Protein AF-0000000069438917 (afdb_homodimer)

Secondary structure (DSSP, 8-state):
-EEEEEEE-B-GGGHHHHHHHHHHHHHHHHTSTTEEEEEEEEESS-EEEEEEES-HHHHHHHHHSHHHHHHHHHHGGGBSSPPEEEEEEE---S-HHHH-TT-/-EEEEEEE-B-GGGHHHHHHHHHHHHHHHHTSTTEEEEEEEEESS-EEEEEEES-HHHHHHHHHSHHHHHHHHHHGGGBSSPPEEEEEEE---S-HHHH-TT-

Radius of gyration: 16.7 Å; Cα contacts (8 Å, |Δi|>4): 435; chains: 2; bounding box: 33×42×37 Å

Structure (mmCIF, N/CA/C/O backbone):
data_AF-0000000069438917-model_v1
#
loop_
_entity.id
_entity.type
_entity.pdbx_description
1 polymer 'Antibiotic biosynthesis monooxygenase'
#
loop_
_atom_site.group_PDB
_atom_site.id
_atom_site.type_symbol
_atom_site.label_atom_id
_atom_site.label_alt_id
_atom_site.label_comp_id
_atom_site.label_asym_id
_atom_site.label_entity_id
_atom_site.label_seq_id
_atom_site.pdbx_PDB_ins_code
_atom_site.Cartn_x
_atom_site.Cartn_y
_atom_site.Cartn_z
_atom_site.occupancy
_atom_site.B_iso_or_equiv
_atom_site.auth_seq_id
_atom_site.auth_comp_id
_atom_site.auth_asym_id
_atom_site.auth_atom_id
_atom_site.pdbx_PDB_model_num
ATOM 1 N N . MET A 1 1 ? 13.078 -3.365 7.242 1 91.75 1 MET A N 1
ATOM 2 C CA . MET A 1 1 ? 12.578 -1.999 7.109 1 91.75 1 MET A CA 1
ATOM 3 C C . MET A 1 1 ? 11.062 -1.983 6.957 1 91.75 1 MET A C 1
ATOM 5 O O . MET A 1 1 ? 10.523 -2.539 5.996 1 91.75 1 MET A O 1
ATOM 9 N N . PRO A 1 2 ? 10.406 -1.377 7.922 1 98.25 2 PRO A N 1
ATOM 10 C CA . PRO A 1 2 ? 8.945 -1.475 7.887 1 98.25 2 PRO A CA 1
ATOM 11 C C . PRO A 1 2 ? 8.328 -0.682 6.738 1 98.25 2 PRO A C 1
ATOM 13 O O . PRO A 1 2 ? 8.812 0.4 6.398 1 98.25 2 PRO A O 1
ATOM 16 N N . THR A 1 3 ? 7.375 -1.322 6.176 1 98.81 3 THR A N 1
ATOM 17 C CA . THR A 1 3 ? 6.461 -0.675 5.242 1 98.81 3 THR A CA 1
ATOM 18 C C . THR A 1 3 ? 5.105 -0.427 5.898 1 98.81 3 THR A C 1
ATOM 20 O O . THR A 1 3 ? 4.586 -1.29 6.609 1 98.81 3 THR A O 1
ATOM 23 N N . VAL A 1 4 ? 4.547 0.744 5.668 1 98.94 4 VAL A N 1
ATOM 24 C CA . VAL A 1 4 ? 3.227 1.075 6.195 1 98.94 4 VAL A CA 1
ATOM 25 C C . VAL A 1 4 ? 2.266 1.354 5.043 1 98.94 4 VAL A C 1
ATOM 27 O O . VAL A 1 4 ? 2.609 2.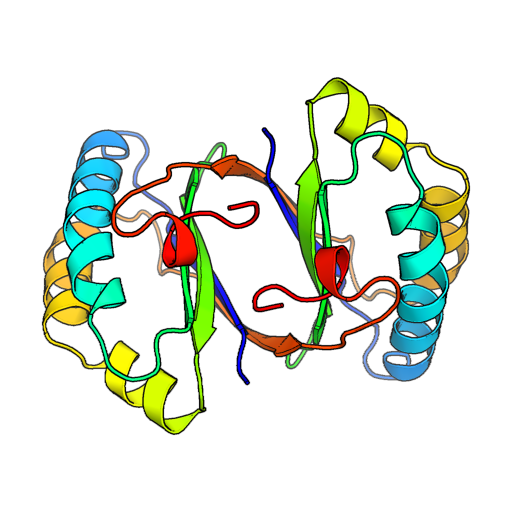066 4.098 1 98.94 4 VAL A O 1
ATOM 30 N N . VAL A 1 5 ? 1.156 0.757 5.102 1 98.94 5 VAL A N 1
ATOM 31 C CA . VAL A 1 5 ? 0.005 1.188 4.316 1 98.94 5 VAL A CA 1
ATOM 32 C C . VAL A 1 5 ? -1.065 1.765 5.242 1 98.94 5 VAL A C 1
ATOM 34 O O . VAL A 1 5 ? -1.487 1.109 6.199 1 98.94 5 VAL A O 1
ATOM 37 N N . ALA A 1 6 ? -1.487 2.992 4.965 1 98.88 6 ALA A N 1
ATOM 38 C CA . ALA A 1 6 ? -2.512 3.643 5.777 1 98.88 6 ALA A CA 1
ATOM 39 C C . ALA A 1 6 ? -3.67 4.129 4.914 1 98.88 6 ALA A C 1
ATOM 41 O O . ALA A 1 6 ? -3.459 4.648 3.812 1 98.88 6 ALA A O 1
ATOM 42 N N . PHE A 1 7 ? -4.836 3.926 5.398 1 98.94 7 PHE A N 1
ATOM 43 C CA . PHE A 1 7 ? -6.051 4.426 4.773 1 98.94 7 PHE A CA 1
ATOM 44 C C . PHE A 1 7 ? -6.695 5.516 5.625 1 98.94 7 PHE A C 1
ATOM 46 O O . PHE A 1 7 ? -6.898 5.328 6.828 1 98.94 7 PHE A O 1
ATOM 53 N N . LEU A 1 8 ? -6.957 6.641 5.07 1 98.88 8 LEU A N 1
ATOM 54 C CA . LEU A 1 8 ? -7.754 7.703 5.672 1 98.88 8 LEU A CA 1
ATOM 55 C C . LEU A 1 8 ? -9.086 7.863 4.941 1 98.88 8 LEU A C 1
ATOM 57 O O . LEU A 1 8 ? -9.117 7.91 3.711 1 98.88 8 LEU A O 1
ATOM 61 N N . TYR A 1 9 ? -10.156 7.949 5.676 1 98.88 9 TYR A N 1
ATOM 62 C CA . TYR A 1 9 ? -11.5 7.977 5.125 1 98.88 9 TYR A CA 1
ATOM 63 C C . TYR A 1 9 ? -12.156 9.336 5.348 1 98.88 9 TYR A C 1
ATOM 65 O O . TYR A 1 9 ? -12.812 9.555 6.367 1 98.88 9 TYR A O 1
ATOM 73 N N . PRO A 1 10 ? -12.039 10.195 4.414 1 98.88 10 PRO A N 1
ATOM 74 C CA . PRO A 1 10 ? -12.672 11.508 4.578 1 98.88 10 PRO A CA 1
ATOM 75 C C . PRO A 1 10 ? -14.195 11.43 4.566 1 98.88 10 PRO A C 1
ATOM 77 O O . PRO A 1 10 ? -14.766 10.578 3.877 1 98.88 10 PRO A O 1
ATOM 80 N N . GLN A 1 11 ? -14.789 12.336 5.316 1 98.69 11 GLN A N 1
ATOM 81 C CA . GLN A 1 11 ? -16.203 12.57 5.062 1 98.69 11 GLN A CA 1
ATOM 82 C C . GLN A 1 11 ? -16.438 13 3.615 1 98.69 11 GLN A C 1
ATOM 84 O O . GLN A 1 11 ? -15.648 13.75 3.047 1 98.69 11 GLN A O 1
ATOM 89 N N . PRO A 1 12 ? -17.531 12.531 3.035 1 97.25 12 PRO A N 1
ATOM 90 C CA . PRO A 1 12 ? -17.719 12.734 1.597 1 97.25 12 PRO A CA 1
ATOM 91 C C . PRO A 1 12 ? -17.609 14.203 1.189 1 97.25 12 PRO A C 1
ATOM 93 O O . PRO A 1 12 ? -17.094 14.508 0.112 1 97.25 12 PRO A O 1
ATOM 96 N N . ASP A 1 13 ? -18 15.078 1.986 1 98.25 13 ASP A N 1
ATOM 97 C CA . ASP A 1 13 ? -18 16.484 1.622 1 98.25 13 ASP A CA 1
ATOM 98 C C . ASP A 1 13 ? -16.734 17.188 2.098 1 98.25 13 ASP A C 1
ATOM 100 O O . ASP A 1 13 ? -16.594 18.406 1.969 1 98.25 13 ASP A O 1
ATOM 104 N N . LYS A 1 14 ? -15.828 16.438 2.635 1 98.69 14 LYS A N 1
ATOM 105 C CA . LYS A 1 14 ? -14.617 17.016 3.195 1 98.69 14 LYS A CA 1
ATOM 106 C C . LYS A 1 14 ? -13.375 16.531 2.455 1 98.69 14 LYS A C 1
ATOM 108 O O . LYS A 1 14 ? -12.25 16.781 2.885 1 98.69 14 LYS A O 1
ATOM 113 N N . ARG A 1 15 ? -13.461 15.859 1.402 1 98.38 15 ARG A N 1
ATOM 114 C CA . ARG A 1 15 ? -12.367 15.227 0.676 1 98.38 15 ARG A CA 1
ATOM 115 C C . ARG A 1 15 ? -11.32 16.25 0.261 1 98.38 15 ARG A C 1
ATOM 117 O O . ARG A 1 15 ? -10.117 16.016 0.417 1 98.38 15 ARG A O 1
ATOM 124 N N . ASP A 1 16 ? -11.758 17.406 -0.291 1 98.56 16 ASP A N 1
ATOM 125 C CA . ASP A 1 16 ? -10.828 18.422 -0.767 1 98.56 16 ASP A CA 1
ATOM 126 C C . ASP A 1 16 ? -10 18.984 0.384 1 98.56 16 ASP A C 1
ATOM 128 O O . ASP A 1 16 ? -8.797 19.219 0.241 1 98.56 16 ASP A O 1
ATOM 132 N N . GLU A 1 17 ? -10.688 19.281 1.423 1 98.62 17 GLU A N 1
ATOM 133 C CA . GLU A 1 17 ? -10 19.812 2.598 1 98.62 17 GLU A CA 1
ATOM 134 C C . GLU A 1 17 ? -8.977 18.828 3.135 1 98.62 17 GLU A C 1
ATOM 136 O O . GLU A 1 17 ? -7.852 19.203 3.473 1 98.62 17 GLU A O 1
ATOM 141 N N . VAL A 1 18 ? -9.375 17.578 3.201 1 98.88 18 VAL A N 1
ATOM 142 C CA . VAL A 1 18 ? -8.461 16.531 3.67 1 98.88 18 VAL A CA 1
ATOM 143 C C . VAL A 1 18 ? -7.27 16.422 2.721 1 98.88 18 VAL A C 1
ATOM 145 O O . VAL A 1 18 ? -6.117 16.422 3.16 1 98.88 18 VAL A O 1
ATOM 148 N N . ARG A 1 19 ? -7.547 16.406 1.438 1 98.75 19 ARG A N 1
ATOM 149 C CA . ARG A 1 19 ? -6.488 16.312 0.439 1 98.75 19 ARG A CA 1
ATOM 150 C C . ARG A 1 19 ? -5.469 17.438 0.624 1 98.75 19 ARG A C 1
ATOM 152 O O . ARG A 1 19 ? -4.262 17.188 0.65 1 98.75 19 ARG A O 1
ATOM 159 N N . ALA A 1 20 ? -5.984 18.641 0.768 1 98.62 20 ALA A N 1
ATOM 160 C CA . ALA A 1 20 ? -5.109 19.797 0.893 1 98.62 20 ALA A CA 1
ATOM 161 C C . ALA A 1 20 ? -4.215 19.688 2.123 1 98.62 20 ALA A C 1
ATOM 163 O O . ALA A 1 20 ? -3.016 19.953 2.055 1 98.62 20 ALA A O 1
ATOM 164 N N . ALA A 1 21 ? -4.777 19.25 3.178 1 98.56 21 ALA A N 1
ATOM 165 C CA . ALA A 1 21 ? -4.027 19.109 4.422 1 98.56 21 ALA A CA 1
ATOM 166 C C . ALA A 1 21 ? -2.947 18.031 4.301 1 98.56 21 ALA A C 1
ATOM 168 O O . ALA A 1 21 ? -1.827 18.219 4.785 1 98.56 21 ALA A O 1
ATOM 169 N N . LEU A 1 22 ? -3.275 16.922 3.73 1 98.75 22 LEU A N 1
ATOM 170 C CA . LEU A 1 22 ? -2.311 15.844 3.561 1 98.75 22 LEU A CA 1
ATOM 171 C C . LEU A 1 22 ? -1.148 16.297 2.678 1 98.75 22 LEU A C 1
ATOM 173 O O . LEU A 1 22 ? 0.015 16.047 3.01 1 98.75 22 LEU A O 1
ATOM 177 N N . LEU A 1 23 ? -1.489 16.938 1.615 1 98.5 23 LEU A N 1
ATOM 178 C CA . LEU A 1 23 ? -0.466 17.375 0.669 1 98.5 23 LEU A CA 1
ATOM 179 C C . LEU A 1 23 ? 0.485 18.375 1.316 1 98.5 23 LEU A C 1
ATOM 181 O O . LEU A 1 23 ? 1.682 18.375 1.019 1 98.5 23 LEU A O 1
ATOM 185 N N . GLU A 1 24 ? -0.038 19.156 2.18 1 97.56 24 GLU A N 1
ATOM 186 C CA . GLU A 1 24 ? 0.784 20.125 2.887 1 97.56 24 GLU A CA 1
ATOM 187 C C . GLU A 1 24 ? 1.769 19.438 3.828 1 97.56 24 GLU A C 1
ATOM 189 O O . GLU A 1 24 ? 2.855 19.969 4.09 1 97.56 24 GLU A O 1
ATOM 194 N N . THR A 1 25 ? 1.45 18.328 4.312 1 98.19 25 THR A N 1
ATOM 195 C CA . THR A 1 25 ? 2.217 17.641 5.344 1 98.19 25 THR A CA 1
ATOM 196 C C . THR A 1 25 ? 3.355 16.828 4.73 1 98.19 25 THR A C 1
ATOM 198 O O . THR A 1 25 ? 4.398 16.641 5.359 1 98.19 25 THR A O 1
ATOM 201 N N . ILE A 1 26 ? 3.273 16.391 3.508 1 98.44 26 ILE A N 1
ATOM 202 C CA . ILE A 1 26 ? 4.121 15.383 2.885 1 98.44 26 ILE A CA 1
ATOM 203 C C . ILE A 1 26 ? 5.57 15.875 2.854 1 98.44 26 ILE A C 1
ATOM 205 O O . ILE A 1 26 ? 6.477 15.172 3.309 1 98.44 26 ILE A O 1
ATOM 209 N N . PRO A 1 27 ? 5.844 17.172 2.385 1 98.38 27 PRO A N 1
ATOM 210 C CA . PRO A 1 27 ? 7.25 17.578 2.355 1 98.38 27 PRO A CA 1
ATOM 211 C C . PRO A 1 27 ? 7.883 17.625 3.744 1 98.38 27 PRO A C 1
ATOM 213 O O . PRO A 1 27 ? 9.086 17.375 3.885 1 98.38 27 PRO A O 1
ATOM 216 N N . LEU A 1 28 ? 7.133 17.906 4.762 1 98.56 28 LEU A N 1
ATOM 217 C CA . LEU A 1 28 ? 7.645 17.922 6.129 1 98.56 28 LEU A CA 1
ATOM 218 C C . LEU A 1 28 ? 8.031 16.516 6.582 1 98.56 28 LEU A C 1
ATOM 220 O O . LEU A 1 28 ? 9.055 16.328 7.238 1 98.56 28 LEU A O 1
ATOM 224 N N . VAL A 1 29 ? 7.215 15.516 6.273 1 98.75 29 VAL A N 1
ATOM 225 C CA . VAL A 1 29 ? 7.48 14.125 6.633 1 98.75 29 VAL A CA 1
ATOM 226 C C . VAL A 1 29 ? 8.711 13.625 5.883 1 98.75 29 VAL A C 1
ATOM 228 O O . VAL A 1 29 ? 9.5 12.852 6.426 1 98.75 29 VAL A O 1
ATOM 231 N N . HIS A 1 30 ? 8.859 14.055 4.629 1 98.62 30 HIS A N 1
ATOM 232 C CA . HIS A 1 30 ? 10.016 13.648 3.834 1 98.62 30 HIS A CA 1
ATOM 233 C C . HIS A 1 30 ? 11.312 14.055 4.512 1 98.62 30 HIS A C 1
ATOM 235 O O . HIS A 1 30 ? 12.344 13.398 4.336 1 98.62 30 HIS A O 1
ATOM 241 N N . ASP A 1 31 ? 11.273 15.078 5.328 1 98.12 31 ASP A N 1
ATOM 242 C CA . ASP A 1 31 ? 12.477 15.594 5.969 1 98.12 31 ASP A CA 1
ATOM 243 C C . ASP A 1 31 ? 12.758 14.859 7.281 1 98.12 31 ASP A C 1
ATOM 245 O O . ASP A 1 31 ? 13.805 15.055 7.898 1 98.12 31 ASP A O 1
ATOM 249 N N . GLU A 1 32 ? 11.859 14.023 7.672 1 98.5 32 GLU A N 1
ATOM 250 C CA . GLU A 1 32 ? 12.055 13.273 8.914 1 98.5 32 GLU A CA 1
ATOM 251 C C . GLU A 1 32 ? 13.172 12.242 8.766 1 98.5 32 GLU A C 1
ATOM 253 O O . GLU A 1 32 ? 13.266 11.562 7.742 1 98.5 32 GLU A O 1
ATOM 258 N N . PRO A 1 33 ? 13.992 12.133 9.82 1 97.75 33 PRO A N 1
ATOM 259 C CA . PRO A 1 33 ? 15.023 11.102 9.766 1 97.75 33 PRO A CA 1
ATOM 260 C C . PRO A 1 33 ? 14.445 9.695 9.578 1 97.75 33 PRO A C 1
ATOM 262 O O . PRO A 1 33 ? 13.469 9.336 10.234 1 97.75 33 PRO A O 1
ATOM 265 N N . GLY A 1 34 ? 15.055 8.984 8.617 1 98.19 34 GLY A N 1
ATOM 266 C CA . GLY A 1 34 ? 14.688 7.598 8.414 1 98.19 34 GLY A CA 1
ATOM 267 C C . GLY A 1 34 ? 13.531 7.422 7.445 1 98.19 34 GLY A C 1
ATOM 268 O O . GLY A 1 34 ? 13.133 6.297 7.141 1 98.19 34 GLY A O 1
ATOM 269 N N . CYS A 1 35 ? 12.945 8.492 6.984 1 98.56 35 CYS A N 1
ATOM 270 C CA . CYS A 1 35 ? 11.898 8.383 5.969 1 98.56 35 CYS A CA 1
ATOM 271 C C . CYS A 1 35 ? 12.492 7.965 4.625 1 98.56 35 CYS A C 1
ATOM 273 O O . CYS A 1 35 ? 13.18 8.75 3.977 1 98.56 35 CYS A O 1
ATOM 275 N N . ASN A 1 36 ? 12.25 6.836 4.16 1 98.31 36 ASN A N 1
ATOM 276 C CA . ASN A 1 36 ? 12.695 6.371 2.852 1 98.31 36 ASN A CA 1
ATOM 277 C C . ASN A 1 36 ? 11.68 6.695 1.762 1 98.31 36 ASN A C 1
ATOM 279 O O . ASN A 1 36 ? 12.055 6.984 0.623 1 98.31 36 ASN A O 1
ATOM 283 N N . LEU A 1 37 ? 10.469 6.535 2.15 1 98.5 37 LEU A N 1
ATOM 284 C CA . LEU A 1 37 ? 9.336 6.727 1.251 1 98.5 37 LEU A CA 1
ATOM 285 C C . LEU A 1 37 ? 8.094 7.16 2.023 1 98.5 37 LEU A C 1
ATOM 287 O O . LEU A 1 37 ? 7.812 6.629 3.102 1 98.5 37 LEU A O 1
ATOM 291 N N . TYR A 1 38 ? 7.363 8.062 1.536 1 98.75 38 TYR A N 1
ATOM 292 C CA . TYR A 1 38 ? 6.09 8.562 2.045 1 98.75 38 TYR A CA 1
ATOM 293 C C . TYR A 1 38 ? 5.242 9.141 0.92 1 98.75 38 TYR A C 1
ATOM 295 O O . TYR A 1 38 ? 5.379 10.312 0.568 1 98.75 38 TYR A O 1
ATOM 303 N N . THR A 1 39 ? 4.359 8.312 0.384 1 98.69 39 THR A N 1
ATOM 304 C CA . THR A 1 39 ? 3.613 8.672 -0.817 1 98.69 39 THR A CA 1
ATOM 305 C C . THR A 1 39 ? 2.117 8.734 -0.525 1 98.69 39 THR A C 1
ATOM 307 O O . THR A 1 39 ? 1.616 8.008 0.339 1 98.69 39 THR A O 1
ATOM 310 N N . LEU A 1 40 ? 1.419 9.602 -1.232 1 98.81 40 LEU A N 1
ATOM 311 C CA . LEU A 1 40 ? -0.024 9.773 -1.105 1 98.81 40 LEU A CA 1
ATOM 312 C C . LEU A 1 40 ? -0.734 9.383 -2.396 1 98.81 40 LEU A C 1
ATOM 314 O O . LEU A 1 40 ? -0.282 9.727 -3.49 1 98.81 40 LEU A O 1
ATOM 318 N N . HIS A 1 41 ? -1.835 8.68 -2.254 1 98.88 41 HIS A N 1
ATOM 319 C CA . HIS A 1 41 ? -2.707 8.273 -3.35 1 98.88 41 HIS A CA 1
ATOM 320 C C . HIS A 1 41 ? -4.172 8.516 -3.006 1 98.88 41 HIS A C 1
ATOM 322 O O . HIS A 1 41 ? -4.527 8.648 -1.833 1 98.88 41 HIS A O 1
ATOM 328 N N . GLU A 1 42 ? -4.922 8.625 -4.02 1 98.75 42 GLU A N 1
ATOM 329 C CA . GLU A 1 42 ? -6.352 8.852 -3.832 1 98.75 42 GLU A CA 1
ATOM 330 C C . GLU A 1 42 ? -7.176 7.746 -4.484 1 98.75 42 GLU A C 1
ATOM 332 O O . GLU A 1 42 ? -7.043 7.492 -5.684 1 98.75 42 GLU A O 1
ATOM 337 N N . ALA A 1 43 ? -7.953 7.039 -3.697 1 98.75 43 ALA A N 1
ATOM 338 C CA . ALA A 1 43 ? -8.922 6.035 -4.137 1 98.75 43 ALA A CA 1
ATOM 339 C C . ALA A 1 43 ? -10.344 6.59 -4.102 1 98.75 43 ALA A C 1
ATOM 341 O O . ALA A 1 43 ? -10.547 7.773 -3.82 1 98.75 43 ALA A O 1
ATOM 342 N N . GLN A 1 44 ? -11.258 5.766 -4.48 1 97.56 44 GLN A N 1
ATOM 343 C CA . GLN A 1 44 ? -12.641 6.219 -4.598 1 97.56 44 GLN A CA 1
ATOM 344 C C . GLN A 1 44 ? -13.141 6.785 -3.275 1 97.56 44 GLN A C 1
ATOM 346 O O . GLN A 1 44 ? -13.734 7.867 -3.244 1 97.56 44 GLN A O 1
ATOM 351 N N . ASP A 1 45 ? -12.891 6.188 -2.17 1 97.75 45 ASP A N 1
ATOM 352 C CA . ASP A 1 45 ? -13.539 6.582 -0.924 1 97.75 45 ASP A CA 1
ATOM 353 C C . ASP A 1 45 ? -12.508 6.863 0.166 1 97.75 45 ASP A C 1
ATOM 355 O O . ASP A 1 45 ? -12.867 7.086 1.324 1 97.75 45 ASP A O 1
ATOM 359 N N . ARG A 1 46 ? -11.211 6.832 -0.222 1 98.88 46 ARG A N 1
ATOM 360 C CA . ARG A 1 46 ? -10.188 6.992 0.807 1 98.88 46 ARG A CA 1
ATOM 361 C C . ARG A 1 46 ? -8.883 7.52 0.209 1 98.88 46 ARG A C 1
ATOM 363 O O . ARG A 1 46 ? -8.703 7.488 -1.01 1 98.88 46 ARG A O 1
ATOM 370 N N . PHE A 1 47 ? -8.07 8.047 1.055 1 98.94 47 PHE A N 1
ATOM 371 C CA . PHE A 1 47 ? -6.672 8.312 0.729 1 98.94 47 PHE A CA 1
ATOM 372 C C . PHE A 1 47 ? -5.777 7.184 1.211 1 98.94 47 PHE A C 1
ATOM 374 O O . PHE A 1 47 ? -6.062 6.547 2.229 1 98.94 47 PHE A O 1
ATOM 381 N N . VAL A 1 48 ? -4.773 6.957 0.472 1 98.94 48 VAL A N 1
ATOM 382 C CA . VAL A 1 48 ? -3.873 5.84 0.729 1 98.94 48 VAL A CA 1
ATOM 383 C C . VAL A 1 48 ? -2.438 6.348 0.847 1 98.94 48 VAL A C 1
ATOM 385 O O . VAL A 1 48 ? -1.918 6.977 -0.076 1 98.94 48 VAL A O 1
ATOM 388 N N . PHE A 1 49 ? -1.83 6.07 1.962 1 98.94 49 PHE A N 1
ATOM 389 C CA . PHE A 1 49 ? -0.391 6.266 2.102 1 98.94 49 PHE A CA 1
ATOM 390 C C . PHE A 1 49 ? 0.354 4.949 1.91 1 98.94 49 PHE A C 1
ATOM 392 O O . PHE A 1 49 ? -0.092 3.902 2.387 1 98.94 49 PHE A O 1
ATOM 399 N N . VAL A 1 50 ? 1.425 4.988 1.246 1 98.94 50 VAL A N 1
ATOM 400 C CA . VAL A 1 50 ? 2.447 3.947 1.231 1 98.94 50 VAL A CA 1
ATOM 401 C C . VAL A 1 50 ? 3.775 4.52 1.724 1 98.94 50 VAL A C 1
ATOM 403 O O . VAL A 1 50 ? 4.293 5.48 1.151 1 98.94 50 VAL A O 1
ATOM 406 N N . GLU A 1 51 ? 4.32 3.908 2.744 1 98.88 51 GLU A N 1
ATOM 407 C CA . GLU A 1 51 ? 5.488 4.457 3.422 1 98.88 51 GLU A CA 1
ATOM 408 C C . GLU A 1 51 ? 6.559 3.391 3.633 1 98.88 51 GLU A C 1
ATOM 410 O O . GLU A 1 51 ? 6.242 2.209 3.781 1 98.88 51 GLU A O 1
ATOM 415 N N . SER A 1 52 ? 7.758 3.777 3.627 1 98.75 52 SER A N 1
ATOM 416 C CA . SER A 1 52 ? 8.906 2.965 4.012 1 98.75 52 SER A CA 1
ATOM 417 C C . SER A 1 52 ? 9.828 3.719 4.965 1 98.75 52 SER A C 1
ATOM 419 O O . SER A 1 52 ? 10.141 4.887 4.738 1 98.75 52 SER A O 1
ATOM 421 N N . TRP A 1 53 ? 10.211 3.035 6.008 1 98.69 53 TRP A N 1
ATOM 422 C CA . TRP A 1 53 ? 11.008 3.643 7.07 1 98.69 53 TRP A CA 1
ATOM 423 C C . TRP A 1 53 ? 12.273 2.832 7.332 1 98.69 53 TRP A C 1
ATOM 425 O O . TRP A 1 53 ? 12.273 1.605 7.203 1 98.69 53 TRP A O 1
ATOM 435 N N . ALA A 1 54 ? 13.258 3.518 7.742 1 98.19 54 ALA A N 1
ATOM 436 C CA . ALA A 1 54 ? 14.586 2.924 7.883 1 98.19 54 ALA A CA 1
ATOM 437 C C . ALA A 1 54 ? 14.609 1.903 9.016 1 98.19 54 ALA A C 1
ATOM 439 O O . ALA A 1 54 ? 15.461 1.012 9.039 1 98.19 54 ALA A O 1
ATOM 440 N N . SER A 1 55 ? 13.742 2.119 10.023 1 98.12 55 SER A N 1
ATOM 441 C CA . SER A 1 55 ? 13.688 1.24 11.188 1 98.12 55 SER A CA 1
ATOM 442 C C . SER A 1 55 ? 12.367 1.381 11.922 1 98.12 55 SER A C 1
ATOM 444 O O . SER A 1 55 ? 11.594 2.311 11.664 1 98.12 55 SER A O 1
ATOM 446 N N . GLY A 1 56 ? 12.109 0.376 12.742 1 98.06 56 GLY A N 1
ATOM 447 C CA . GLY A 1 56 ? 10.961 0.504 13.625 1 98.06 56 GLY A CA 1
ATOM 448 C C . GLY A 1 56 ? 11.016 1.744 14.5 1 98.06 56 GLY A C 1
ATOM 449 O O . GLY A 1 56 ? 9.992 2.373 14.758 1 98.06 56 GLY A O 1
ATOM 450 N N . GLU A 1 57 ? 12.227 2.094 14.992 1 98.38 57 GLU A N 1
ATOM 451 C CA . GLU A 1 57 ? 12.414 3.293 15.805 1 98.38 57 GLU A CA 1
ATOM 452 C C . GLU A 1 57 ? 12.062 4.551 15.016 1 98.38 57 GLU A C 1
ATOM 454 O O . GLU A 1 57 ? 11.375 5.441 15.531 1 98.38 57 GLU A O 1
ATOM 459 N N . ALA A 1 58 ? 12.539 4.598 13.773 1 98.62 58 ALA A N 1
ATOM 460 C CA . ALA A 1 58 ? 12.211 5.738 12.922 1 98.62 58 ALA A CA 1
ATOM 461 C C . ALA A 1 58 ? 10.703 5.863 12.719 1 98.62 58 ALA A C 1
ATOM 463 O O . ALA A 1 58 ? 10.156 6.965 12.773 1 98.62 58 ALA A O 1
ATOM 464 N N . LEU A 1 59 ? 10.062 4.746 12.477 1 98.69 59 LEU A N 1
ATOM 465 C CA . LEU A 1 59 ? 8.609 4.734 12.312 1 98.69 59 LEU A CA 1
ATOM 466 C C . LEU A 1 59 ? 7.922 5.227 13.578 1 98.69 59 LEU A C 1
ATOM 468 O O . LEU A 1 59 ? 6.98 6.02 13.508 1 98.69 59 LEU A O 1
ATOM 472 N N . ALA A 1 60 ? 8.383 4.734 14.734 1 98.19 60 ALA A N 1
ATOM 473 C CA . ALA A 1 60 ? 7.805 5.168 16 1 98.19 60 ALA A CA 1
ATOM 474 C C . ALA A 1 60 ? 7.965 6.672 16.203 1 98.19 60 ALA A C 1
ATOM 476 O O . ALA A 1 60 ? 7.039 7.348 16.656 1 98.19 60 ALA A O 1
ATOM 477 N N . GLU A 1 61 ? 9.102 7.238 15.891 1 98.25 61 GLU A N 1
ATOM 478 C CA . GLU A 1 61 ? 9.344 8.672 15.977 1 98.25 61 GLU A CA 1
ATOM 479 C C . GLU A 1 61 ? 8.43 9.445 15.031 1 98.25 61 GLU A C 1
ATOM 481 O O . GLU A 1 61 ? 7.914 10.508 15.391 1 98.25 61 GLU A O 1
ATOM 486 N N . HIS A 1 62 ? 8.258 8.922 13.852 1 98.5 62 HIS A N 1
ATOM 487 C CA . HIS A 1 62 ? 7.344 9.523 12.883 1 98.5 62 HIS A CA 1
ATOM 488 C C . HIS A 1 62 ? 5.941 9.664 13.461 1 98.5 62 HIS A C 1
ATOM 490 O O . HIS A 1 62 ? 5.305 10.711 13.32 1 98.5 62 HIS A O 1
ATOM 496 N N . GLY A 1 63 ? 5.449 8.617 14.125 1 97.88 63 GLY A N 1
ATOM 497 C CA . GLY A 1 63 ? 4.102 8.609 14.672 1 97.88 63 GLY A CA 1
ATOM 498 C C . GLY A 1 63 ? 3.869 9.695 15.703 1 97.88 63 GLY A C 1
ATOM 499 O O . GLY A 1 63 ? 2.727 10.078 15.977 1 97.88 63 GLY A O 1
ATOM 500 N N . LYS A 1 64 ? 4.961 10.273 16.219 1 97.06 64 LYS A N 1
ATOM 501 C CA . LYS A 1 64 ? 4.867 11.289 17.266 1 97.06 64 LYS A CA 1
ATOM 502 C C . LYS A 1 64 ? 5.406 12.633 16.781 1 97.06 64 LYS A C 1
ATOM 504 O O . LYS A 1 64 ? 5.438 13.602 17.531 1 97.06 64 LYS A O 1
ATOM 509 N N . ALA A 1 65 ? 5.805 12.672 15.641 1 97.94 65 ALA A N 1
ATOM 510 C CA . ALA A 1 65 ? 6.469 13.867 15.117 1 97.94 65 ALA A CA 1
ATOM 511 C C . ALA A 1 65 ? 5.496 15.031 15.008 1 97.94 65 ALA A C 1
ATOM 513 O O . ALA A 1 65 ? 4.293 14.836 14.82 1 97.94 65 ALA A O 1
ATOM 514 N N . PRO A 1 66 ? 5.949 16.297 15.07 1 97.31 66 PRO A N 1
ATOM 515 C CA . PRO A 1 66 ? 5.086 17.484 15.031 1 97.31 66 PRO A CA 1
ATOM 516 C C . PRO A 1 66 ? 4.234 17.547 13.766 1 97.31 66 PRO A C 1
ATOM 518 O O . PRO A 1 66 ?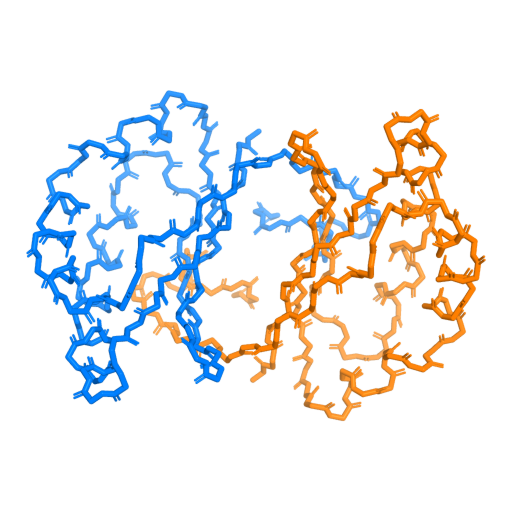 3.062 17.922 13.828 1 97.31 66 PRO A O 1
ATOM 521 N N . ALA A 1 67 ? 4.797 17.188 12.633 1 97.19 67 ALA A N 1
ATOM 522 C CA . ALA A 1 67 ? 4.062 17.266 11.375 1 97.19 67 ALA A CA 1
ATOM 523 C C . ALA A 1 67 ? 2.861 16.312 11.383 1 97.19 67 ALA A C 1
ATOM 525 O O . ALA A 1 67 ? 1.77 16.688 10.945 1 97.19 67 ALA A O 1
ATOM 526 N N . VAL A 1 68 ? 3.057 15.102 11.844 1 97 68 VAL A N 1
ATOM 527 C CA . VAL A 1 68 ? 2.004 14.094 11.891 1 97 68 VAL A CA 1
ATOM 528 C C . VAL A 1 68 ? 0.952 14.492 12.922 1 97 68 VAL A C 1
ATOM 530 O O . VAL A 1 68 ? -0.25 14.406 12.656 1 97 68 VAL A O 1
ATOM 533 N N . THR A 1 69 ? 1.389 14.969 14.047 1 97.19 69 THR A N 1
ATOM 534 C CA . THR A 1 69 ? 0.475 15.445 15.086 1 97.19 69 THR A CA 1
ATOM 535 C C . THR A 1 69 ? -0.402 16.578 14.555 1 97.19 69 THR A C 1
ATOM 537 O O . THR A 1 69 ? -1.621 16.562 14.734 1 97.19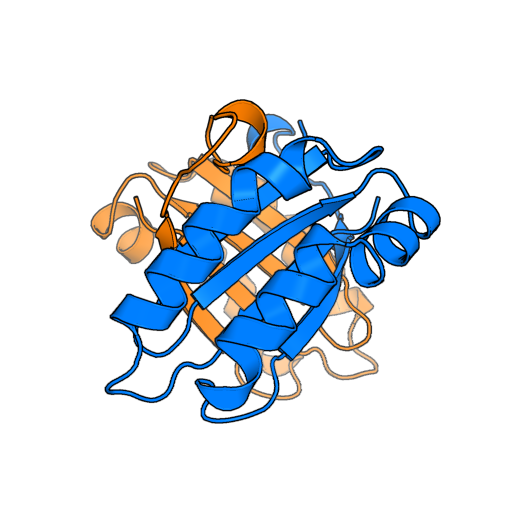 69 THR A O 1
ATOM 540 N N . ALA A 1 70 ? 0.179 17.531 13.93 1 97.56 70 ALA A N 1
ATOM 541 C CA . ALA A 1 70 ? -0.558 18.656 13.352 1 97.56 70 ALA A CA 1
ATOM 542 C C . ALA A 1 70 ? -1.534 18.172 12.281 1 97.56 70 ALA A C 1
ATOM 544 O O . ALA A 1 70 ? -2.668 18.656 12.203 1 97.56 70 ALA A O 1
ATOM 545 N N . MET A 1 71 ? -1.057 17.281 11.43 1 97.88 71 MET A N 1
ATOM 546 C CA . MET A 1 71 ? -1.894 16.734 10.367 1 97.88 71 MET A CA 1
ATOM 547 C C . MET A 1 71 ? -3.146 16.078 10.945 1 97.88 71 MET A C 1
ATOM 549 O O . MET A 1 71 ? -4.262 16.375 10.508 1 97.88 71 MET A O 1
ATOM 553 N N . PHE A 1 72 ? -2.986 15.195 11.922 1 97.56 72 PHE A N 1
ATOM 554 C CA . PHE A 1 72 ? -4.129 14.477 12.484 1 97.56 72 PHE A CA 1
ATOM 555 C C . PHE A 1 72 ? -5.02 15.422 13.281 1 97.56 72 PHE A C 1
ATOM 557 O O . PHE A 1 72 ? -6.23 15.203 13.383 1 97.56 72 PHE A O 1
ATOM 564 N N . GLY A 1 73 ? -4.457 16.484 13.867 1 97.56 73 GLY A N 1
ATOM 565 C CA . GLY A 1 73 ? -5.277 17.547 14.438 1 97.56 73 GLY A CA 1
ATOM 566 C C . GLY A 1 73 ? -6.207 18.203 13.43 1 97.56 73 GLY A C 1
ATOM 567 O O . GLY A 1 73 ? -7.359 18.5 13.742 1 97.56 73 GLY A O 1
ATOM 568 N N . LYS A 1 74 ? -5.762 18.359 12.273 1 97.94 74 LYS A N 1
ATOM 569 C CA . LYS A 1 74 ? -6.527 19.016 11.219 1 97.94 74 LYS A CA 1
ATOM 570 C C . LYS A 1 74 ? -7.508 18.047 10.562 1 97.94 74 LYS A C 1
ATOM 572 O O . LYS A 1 74 ? -8.672 18.391 10.344 1 97.94 74 LYS A O 1
ATOM 577 N N . VAL A 1 75 ? -7.047 16.844 10.273 1 98.56 75 VAL A N 1
ATOM 578 C CA . VAL A 1 75 ? -7.824 15.969 9.398 1 98.56 75 VAL A CA 1
ATOM 579 C C . VAL A 1 75 ? -8.703 15.047 10.234 1 98.56 75 VAL A C 1
ATOM 581 O O . VAL A 1 75 ? -9.727 14.547 9.758 1 98.56 75 VAL A O 1
ATOM 584 N N . GLY A 1 76 ? -8.312 14.789 11.438 1 98.44 76 GLY A N 1
ATOM 585 C CA . GLY A 1 76 ? -9.039 13.875 12.297 1 98.44 76 GLY A CA 1
ATOM 586 C C . GLY A 1 76 ? -10.539 14.109 12.305 1 98.44 76 GLY A C 1
ATOM 587 O O . GLY A 1 76 ? -11.32 13.203 12.016 1 98.44 76 GLY A O 1
ATOM 588 N N . PRO A 1 77 ? -10.977 15.359 12.602 1 98.56 77 PRO A N 1
ATOM 589 C CA . PRO A 1 77 ? -12.414 15.664 12.664 1 98.56 77 PRO A CA 1
ATOM 590 C C . PRO A 1 77 ? -13.094 15.555 11.305 1 98.56 77 PRO A C 1
ATOM 592 O O . PRO A 1 77 ? -14.328 15.586 11.227 1 98.56 77 PRO A O 1
ATOM 595 N N . LEU A 1 78 ? -12.344 15.445 10.266 1 98.81 78 LEU A N 1
ATOM 596 C CA . LEU A 1 78 ? -12.898 15.445 8.914 1 98.81 78 LEU A CA 1
ATOM 597 C C . LEU A 1 78 ? -13.062 14.023 8.398 1 98.81 78 LEU A C 1
ATOM 599 O O . LEU A 1 78 ? -13.562 13.812 7.293 1 98.81 78 LEU A O 1
ATOM 603 N N . LEU A 1 79 ? -12.617 13.07 9.133 1 98.81 79 LEU A N 1
ATOM 604 C CA . LEU A 1 79 ? -12.688 11.672 8.727 1 98.81 79 LEU A CA 1
ATOM 605 C C . LEU A 1 79 ? -14 11.039 9.18 1 98.81 79 LEU A C 1
ATOM 607 O O . LEU A 1 79 ? -14.547 11.406 10.227 1 98.81 79 LEU A O 1
ATOM 611 N N . SER A 1 80 ? -14.477 10.125 8.43 1 98.81 80 SER A N 1
ATOM 612 C CA . SER A 1 80 ? -15.742 9.461 8.719 1 98.81 80 SER A CA 1
ATOM 613 C C . SER A 1 80 ? -15.539 8.281 9.664 1 98.81 80 SER A C 1
ATOM 615 O O . SER A 1 80 ? -16.5 7.758 10.227 1 98.81 80 SER A O 1
ATOM 617 N N . GLN A 1 81 ? -14.398 7.809 9.891 1 98.62 81 GLN A N 1
ATOM 618 C CA . GLN A 1 81 ? -13.977 6.707 10.75 1 98.62 81 GLN A CA 1
ATOM 619 C C . GLN A 1 81 ? -12.477 6.766 11.031 1 98.62 81 GLN A C 1
ATOM 621 O O . GLN A 1 81 ? -11.75 7.496 10.352 1 98.62 81 GLN A O 1
ATOM 626 N N . PRO A 1 82 ? -12.008 6.055 12.016 1 98.25 82 PRO A N 1
ATOM 627 C CA . PRO A 1 82 ? -10.57 6.055 12.297 1 98.25 82 PRO A CA 1
ATOM 628 C C . PRO A 1 82 ? -9.742 5.523 11.125 1 98.25 82 PRO A C 1
ATOM 630 O O . PRO A 1 82 ? -10.211 4.66 10.375 1 98.25 82 PRO A O 1
ATOM 633 N N . PRO A 1 83 ? -8.57 6.016 10.945 1 98.56 83 PRO A N 1
ATOM 634 C CA . PRO A 1 83 ? -7.695 5.465 9.906 1 98.56 83 PRO A CA 1
ATOM 635 C C . PRO A 1 83 ? -7.379 3.986 10.125 1 98.56 83 PRO A C 1
ATOM 637 O O . PRO A 1 83 ? -7.477 3.49 11.258 1 98.56 83 PRO A O 1
ATOM 640 N N . GLU A 1 84 ? -7.125 3.342 9.109 1 98.5 84 GLU A N 1
ATOM 641 C CA . GLU A 1 84 ? -6.523 2.012 9.156 1 98.5 84 GLU A CA 1
ATOM 642 C C . GLU A 1 84 ? -5.027 2.072 8.859 1 98.5 84 GLU A C 1
ATOM 644 O O . GLU A 1 84 ? -4.617 2.605 7.828 1 98.5 84 GLU A O 1
ATOM 649 N N . ILE A 1 85 ? -4.246 1.593 9.719 1 98.69 85 ILE A N 1
ATOM 650 C CA . ILE A 1 85 ? -2.795 1.592 9.562 1 98.69 85 ILE A CA 1
ATOM 651 C C . ILE A 1 85 ? -2.271 0.158 9.602 1 98.69 85 ILE A C 1
ATOM 653 O O . ILE A 1 85 ? -2.461 -0.549 10.602 1 98.69 85 ILE A O 1
ATOM 657 N N . VAL A 1 86 ? -1.68 -0.286 8.609 1 98.88 86 VAL A N 1
ATOM 658 C CA . VAL A 1 86 ? -1.113 -1.625 8.492 1 98.88 86 VAL A CA 1
ATOM 659 C C . VAL A 1 86 ? 0.409 -1.537 8.406 1 98.88 86 VAL A C 1
ATOM 661 O O . VAL A 1 86 ? 0.948 -0.916 7.484 1 98.88 86 VAL A O 1
ATOM 664 N N . VAL A 1 87 ? 1.089 -2.111 9.344 1 98.88 87 VAL A N 1
ATOM 665 C CA . VAL A 1 87 ? 2.545 -2.207 9.305 1 98.88 87 VAL A CA 1
ATOM 666 C C . VAL A 1 87 ? 2.961 -3.584 8.797 1 98.88 87 VAL A C 1
ATOM 668 O O . VAL A 1 87 ? 2.439 -4.605 9.25 1 98.88 87 VAL A O 1
ATOM 671 N N . ALA A 1 88 ? 3.842 -3.59 7.871 1 98.88 88 ALA A N 1
ATOM 672 C CA . ALA A 1 88 ? 4.27 -4.832 7.234 1 98.88 88 ALA A CA 1
ATOM 673 C C . ALA A 1 88 ? 5.781 -4.84 7.008 1 98.88 88 ALA A C 1
ATOM 675 O O . ALA A 1 88 ? 6.438 -3.805 7.145 1 98.88 88 ALA A O 1
ATOM 676 N N . GLU A 1 89 ? 6.273 -5.992 6.738 1 98.38 89 GLU A N 1
ATOM 677 C CA . GLU A 1 89 ? 7.672 -6.156 6.359 1 98.38 89 GLU A CA 1
ATOM 678 C C . GLU A 1 89 ? 7.805 -6.594 4.902 1 98.38 89 GLU A C 1
ATOM 680 O O . GLU A 1 89 ? 7.055 -7.453 4.438 1 98.38 89 GLU A O 1
ATOM 685 N N . ALA A 1 90 ? 8.773 -6 4.223 1 98.06 90 ALA A N 1
ATOM 686 C CA . ALA A 1 90 ? 8.969 -6.309 2.809 1 98.06 90 ALA A CA 1
ATOM 687 C C . ALA A 1 90 ? 9.422 -7.754 2.621 1 98.06 90 ALA A C 1
ATOM 689 O O . ALA A 1 90 ? 10.242 -8.258 3.395 1 98.06 90 ALA A O 1
ATOM 690 N N . LEU A 1 91 ? 8.891 -8.414 1.616 1 98.06 91 LEU A N 1
ATOM 691 C CA . LEU A 1 91 ? 9.375 -9.688 1.103 1 98.06 91 LEU A CA 1
ATOM 692 C C . LEU A 1 91 ? 9.867 -9.547 -0.333 1 98.06 91 LEU A C 1
ATOM 694 O O . LEU A 1 91 ? 9.203 -9.992 -1.271 1 98.06 91 LEU A O 1
ATOM 698 N N . PRO A 1 92 ? 10.992 -8.969 -0.485 1 96.19 92 PRO A N 1
ATOM 699 C CA . PRO A 1 92 ? 11.469 -8.688 -1.841 1 96.19 92 PRO A CA 1
ATOM 700 C C . PRO A 1 92 ? 11.664 -9.953 -2.67 1 96.19 92 PRO A C 1
ATOM 702 O O . PRO A 1 92 ? 12.086 -10.984 -2.141 1 96.19 92 PRO A O 1
ATOM 705 N N . ALA A 1 93 ? 11.328 -9.969 -3.85 1 97.5 93 ALA A N 1
ATOM 706 C CA . ALA A 1 93 ? 11.461 -11.07 -4.801 1 97.5 93 ALA A CA 1
ATOM 707 C C . ALA A 1 93 ? 11.492 -10.555 -6.234 1 97.5 93 ALA A C 1
ATOM 709 O O . ALA A 1 93 ? 11.078 -9.422 -6.504 1 97.5 93 ALA A O 1
ATOM 710 N N . GLY A 1 94 ? 12.023 -11.359 -7.156 1 98 94 GLY A N 1
ATOM 711 C CA . GLY A 1 94 ? 12.078 -10.961 -8.555 1 98 94 GLY A CA 1
ATOM 712 C C . GLY A 1 94 ? 13.07 -9.844 -8.82 1 98 94 GLY A C 1
ATOM 713 O O . GLY A 1 94 ? 14.148 -9.812 -8.234 1 98 94 GLY A O 1
ATOM 714 N N . ASP A 1 95 ? 12.781 -8.969 -9.789 1 97.75 95 ASP A N 1
ATOM 715 C CA . ASP A 1 95 ? 13.586 -7.801 -10.133 1 97.75 95 ASP A CA 1
ATOM 716 C C . ASP A 1 95 ? 13.586 -6.781 -9 1 97.75 95 ASP A C 1
ATOM 718 O O . ASP A 1 95 ? 12.531 -6.27 -8.617 1 97.75 95 ASP A O 1
ATOM 722 N N . PRO A 1 96 ? 14.711 -6.445 -8.445 1 95.62 96 PRO A N 1
ATOM 723 C CA . PRO A 1 96 ? 14.75 -5.512 -7.32 1 95.62 96 PRO A CA 1
ATOM 724 C C . PRO A 1 96 ? 14.148 -4.152 -7.66 1 95.62 96 PRO A C 1
ATOM 726 O O . PRO A 1 96 ? 13.594 -3.48 -6.785 1 95.62 96 PRO A O 1
ATOM 729 N N . ALA A 1 97 ? 14.219 -3.748 -8.883 1 95.62 97 ALA A N 1
ATOM 730 C CA . ALA A 1 97 ? 13.68 -2.457 -9.297 1 95.62 97 ALA A CA 1
ATOM 731 C C . ALA A 1 97 ? 12.156 -2.463 -9.25 1 95.62 97 ALA A C 1
ATOM 733 O O . ALA A 1 97 ? 11.523 -1.406 -9.164 1 95.62 97 ALA A O 1
ATOM 734 N N . LYS A 1 98 ? 11.562 -3.664 -9.336 1 97.75 98 LYS A N 1
ATOM 735 C CA . LYS A 1 98 ? 10.109 -3.77 -9.383 1 97.75 98 LYS A CA 1
ATOM 736 C C . LYS A 1 98 ? 9.562 -4.406 -8.109 1 97.75 98 LYS A C 1
ATOM 738 O O . LYS A 1 98 ? 8.375 -4.266 -7.793 1 97.75 98 LYS A O 1
ATOM 743 N N . GLY A 1 99 ? 10.445 -5.094 -7.387 1 97.81 99 GLY A N 1
ATOM 744 C CA . GLY A 1 99 ? 9.992 -5.918 -6.277 1 97.81 99 GLY A CA 1
ATOM 745 C C . GLY A 1 99 ? 10.289 -5.309 -4.922 1 97.81 99 GLY A C 1
ATOM 746 O O . GLY A 1 99 ? 9.992 -5.91 -3.887 1 97.81 99 GLY A O 1
ATOM 747 N N . ASP A 1 100 ? 10.875 -4.082 -4.914 1 95.94 100 ASP A N 1
ATOM 748 C CA . ASP A 1 100 ? 11.242 -3.389 -3.684 1 95.94 100 ASP A CA 1
ATOM 749 C C . ASP A 1 100 ? 10.883 -1.907 -3.762 1 95.94 100 ASP A C 1
ATOM 751 O O . ASP A 1 100 ? 11.219 -1.232 -4.734 1 95.94 100 ASP A O 1
ATOM 755 N N . LEU A 1 101 ? 10.203 -1.374 -2.768 1 96.5 101 LEU A N 1
ATOM 756 C CA . LEU A 1 101 ? 9.766 0.018 -2.764 1 96.5 101 LEU A CA 1
ATOM 757 C C . LEU A 1 101 ? 10.961 0.964 -2.721 1 96.5 101 LEU A C 1
ATOM 759 O O . LEU A 1 101 ? 10.859 2.111 -3.16 1 96.5 101 LEU A O 1
ATOM 763 N N . VAL A 1 102 ? 12.047 0.571 -2.088 1 90 102 VAL A N 1
ATOM 764 C CA . VAL A 1 102 ? 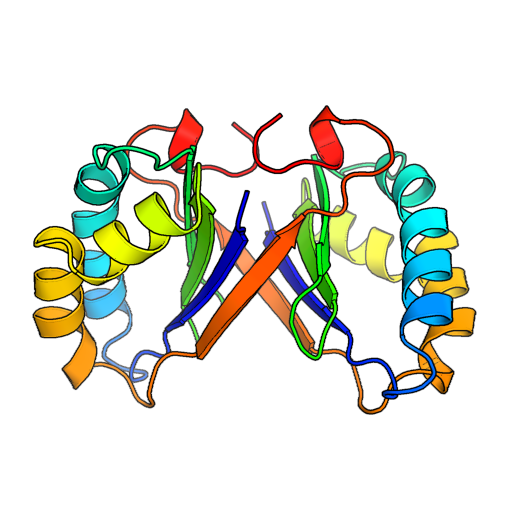13.164 1.476 -1.85 1 90 102 VAL A CA 1
ATOM 765 C C . VAL A 1 102 ? 14.406 0.968 -2.582 1 90 102 VAL A C 1
ATOM 767 O O . VAL A 1 102 ? 15.531 1.251 -2.174 1 90 102 VAL A O 1
ATOM 770 N N . HIS A 1 103 ? 14.273 0.472 -3.742 1 75.81 103 HIS A N 1
ATOM 771 C CA . HIS A 1 103 ? 15.406 -0.035 -4.504 1 75.81 103 HIS A CA 1
ATOM 772 C C . HIS A 1 103 ? 16.312 1.104 -4.973 1 75.81 103 HIS A C 1
ATOM 774 O O . HIS A 1 103 ? 15.859 2.244 -5.102 1 75.81 103 HIS A O 1
ATOM 780 N N . MET B 1 1 ? -1.307 7.02 -13.633 1 91.56 1 MET B N 1
ATOM 781 C CA . MET B 1 1 ? -0.832 5.648 -13.484 1 91.56 1 MET B CA 1
ATOM 782 C C . MET B 1 1 ? -1.39 5.016 -12.211 1 91.56 1 MET B C 1
ATOM 784 O O . MET B 1 1 ? -1.124 5.492 -11.109 1 91.56 1 MET B O 1
ATOM 788 N N . PRO B 1 2 ? -2.18 3.979 -12.391 1 98.25 2 PRO B N 1
ATOM 789 C CA . PRO B 1 2 ? -2.852 3.438 -11.211 1 98.25 2 PRO B CA 1
ATOM 790 C C . PRO B 1 2 ? -1.886 2.746 -10.25 1 98.25 2 PRO B C 1
ATOM 792 O O . PRO B 1 2 ? -0.936 2.092 -10.688 1 98.25 2 PRO B O 1
ATOM 795 N N . THR B 1 3 ? -2.15 3.018 -9.039 1 98.81 3 THR B N 1
ATOM 796 C CA . THR B 1 3 ? -1.549 2.275 -7.934 1 98.81 3 THR B CA 1
ATOM 797 C C . THR B 1 3 ? -2.564 1.326 -7.305 1 98.81 3 THR B C 1
ATOM 799 O O . THR B 1 3 ? -3.725 1.693 -7.102 1 98.81 3 THR B O 1
ATOM 802 N N . VAL B 1 4 ? -2.133 0.119 -7.004 1 98.94 4 VAL B N 1
ATOM 803 C CA . VAL B 1 4 ? -2.994 -0.858 -6.348 1 98.94 4 VAL B CA 1
ATOM 804 C C . VAL B 1 4 ? -2.4 -1.246 -4.996 1 98.94 4 VAL B C 1
ATOM 806 O O . VAL B 1 4 ? -1.2 -1.507 -4.891 1 98.94 4 VAL B O 1
ATOM 809 N N . VAL B 1 5 ? -3.207 -1.218 -4.02 1 98.94 5 VAL B N 1
ATOM 810 C CA . VAL B 1 5 ? -2.922 -1.908 -2.766 1 98.94 5 VAL B CA 1
ATOM 811 C C . VAL B 1 5 ? -3.883 -3.082 -2.592 1 98.94 5 VAL B C 1
ATOM 813 O O . VAL B 1 5 ? -5.102 -2.908 -2.66 1 98.94 5 VAL B O 1
ATOM 816 N N . ALA B 1 6 ? -3.328 -4.262 -2.395 1 98.88 6 ALA B N 1
ATOM 817 C CA . ALA B 1 6 ? -4.148 -5.453 -2.205 1 98.88 6 ALA B CA 1
ATOM 818 C C . ALA B 1 6 ? -3.779 -6.176 -0.913 1 98.88 6 ALA B C 1
ATOM 820 O O . ALA B 1 6 ? -2.6 -6.281 -0.57 1 98.88 6 ALA B O 1
ATOM 821 N N . PHE B 1 7 ? -4.773 -6.605 -0.223 1 98.94 7 PHE B N 1
ATOM 822 C CA . PHE B 1 7 ? -4.609 -7.418 0.977 1 98.94 7 PHE B CA 1
ATOM 823 C C . PHE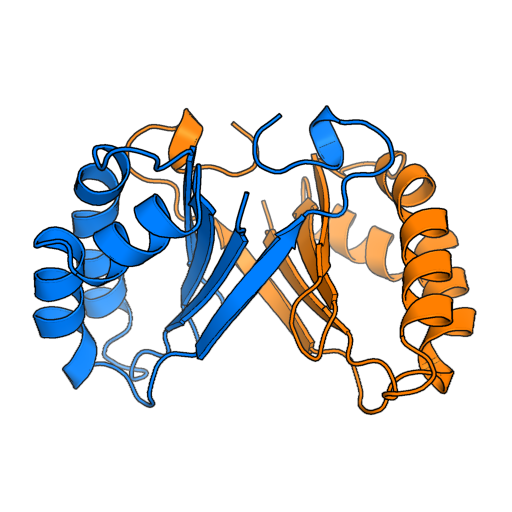 B 1 7 ? -5.105 -8.844 0.738 1 98.94 7 PHE B C 1
ATOM 825 O O . PHE B 1 7 ? -6.223 -9.047 0.261 1 98.94 7 PHE B O 1
ATOM 832 N N . LEU B 1 8 ? -4.297 -9.805 0.989 1 98.88 8 LEU B N 1
ATOM 833 C CA . LEU B 1 8 ? -4.668 -11.219 1.021 1 98.88 8 LEU B CA 1
ATOM 834 C C . LEU B 1 8 ? -4.625 -11.758 2.445 1 98.88 8 LEU B C 1
ATOM 836 O O . LEU B 1 8 ? -3.654 -11.523 3.172 1 98.88 8 LEU B O 1
ATOM 840 N N . TYR B 1 9 ? -5.648 -12.453 2.855 1 98.88 9 TYR B N 1
ATOM 841 C CA . TYR B 1 9 ? -5.809 -12.93 4.227 1 98.88 9 TYR B CA 1
ATOM 842 C C . TYR B 1 9 ? -5.695 -14.453 4.293 1 98.88 9 TYR B C 1
ATOM 844 O O . TYR B 1 9 ? -6.695 -15.156 4.176 1 98.88 9 TYR B O 1
ATOM 852 N N . PRO B 1 10 ? -4.543 -14.945 4.531 1 98.88 10 PRO B N 1
ATOM 853 C CA . PRO B 1 10 ? -4.395 -16.406 4.633 1 98.88 10 PRO B CA 1
ATOM 854 C C . PRO B 1 10 ? -5.102 -16.984 5.852 1 98.88 10 PRO B C 1
ATOM 856 O O . PRO B 1 10 ? -5.18 -16.328 6.895 1 98.88 10 PRO B O 1
ATOM 859 N N . GLN B 1 11 ? -5.562 -18.203 5.684 1 98.69 11 GLN B N 1
ATOM 860 C CA . GLN B 1 11 ? -5.902 -18.953 6.887 1 98.69 11 GLN B CA 1
ATOM 861 C C . GLN B 1 11 ? -4.691 -19.094 7.805 1 98.69 11 GLN B C 1
ATOM 863 O O . GLN B 1 11 ? -3.566 -19.266 7.336 1 98.69 11 GLN B O 1
ATOM 868 N N . PRO B 1 12 ? -4.941 -19.016 9.086 1 97.19 12 PRO B N 1
ATOM 869 C CA . PRO B 1 12 ? -3.816 -18.953 10.023 1 97.19 12 PRO B CA 1
ATOM 870 C C . PRO B 1 12 ? -2.816 -20.094 9.828 1 97.19 12 PRO B C 1
ATOM 872 O O . PRO B 1 12 ? -1.609 -19.891 9.977 1 97.19 12 PRO B O 1
ATOM 875 N N . ASP B 1 13 ? -3.234 -21.203 9.469 1 98.25 13 ASP B N 1
ATOM 876 C CA . ASP B 1 13 ? -2.34 -22.359 9.352 1 98.25 13 ASP B CA 1
ATOM 877 C C . ASP B 1 13 ? -1.846 -22.516 7.914 1 98.25 13 ASP B C 1
ATOM 879 O O . ASP B 1 13 ? -1.164 -23.5 7.598 1 98.25 13 ASP B O 1
ATOM 883 N N . LYS B 1 14 ? -2.189 -21.609 7.074 1 98.69 14 LYS B N 1
ATOM 884 C CA . LYS B 1 14 ? -1.833 -21.734 5.664 1 98.69 14 LYS B CA 1
ATOM 885 C C . LYS B 1 14 ? -0.901 -20.594 5.23 1 98.69 14 LYS B C 1
ATOM 887 O O . LYS B 1 14 ? -0.622 -20.438 4.039 1 98.69 14 LYS B O 1
ATOM 892 N N . ARG B 1 15 ? -0.4 -19.812 6.055 1 98.38 15 ARG B N 1
ATOM 893 C CA . ARG B 1 15 ? 0.39 -18.625 5.762 1 98.38 15 ARG B CA 1
ATOM 894 C C . ARG B 1 15 ? 1.624 -18.969 4.938 1 98.38 15 ARG B C 1
ATOM 896 O O . ARG B 1 15 ? 1.937 -18.297 3.959 1 98.38 15 ARG B O 1
ATOM 903 N N . ASP B 1 16 ? 2.348 -20.031 5.34 1 98.56 16 ASP B N 1
ATOM 904 C CA . ASP B 1 16 ? 3.574 -20.406 4.645 1 98.56 16 ASP B CA 1
ATOM 905 C C . ASP B 1 16 ? 3.285 -20.828 3.201 1 98.56 16 ASP B C 1
ATOM 907 O O . ASP B 1 16 ? 4.035 -20.469 2.287 1 98.56 16 ASP B O 1
ATOM 911 N N . GLU B 1 17 ? 2.291 -21.609 3.07 1 98.62 17 GLU B N 1
ATOM 912 C CA . GLU B 1 17 ? 1.904 -22.047 1.734 1 98.62 17 GLU B CA 1
ATOM 913 C C . GLU B 1 17 ? 1.517 -20.859 0.853 1 98.62 17 GLU B C 1
ATOM 915 O O . GLU B 1 17 ? 1.92 -20.797 -0.31 1 98.62 17 GLU B O 1
ATOM 920 N N . VAL B 1 18 ? 0.75 -19.969 1.418 1 98.88 18 VAL B N 1
ATOM 921 C CA . VAL B 1 18 ? 0.348 -18.781 0.675 1 98.88 18 VAL B CA 1
ATOM 922 C C . VAL B 1 18 ? 1.581 -17.953 0.312 1 98.88 18 VAL B C 1
ATOM 924 O O . VAL B 1 18 ? 1.747 -17.547 -0.841 1 98.88 18 VAL B O 1
ATOM 927 N N . ARG B 1 19 ? 2.449 -17.75 1.271 1 98.75 19 ARG B N 1
ATOM 928 C CA . ARG B 1 19 ? 3.672 -17 1.036 1 98.75 19 ARG B CA 1
ATOM 929 C C . ARG B 1 19 ? 4.465 -17.578 -0.129 1 98.75 19 ARG B C 1
ATOM 931 O O . ARG B 1 19 ? 4.883 -16.859 -1.031 1 98.75 19 ARG B O 1
ATOM 938 N N . ALA B 1 20 ? 4.633 -18.875 -0.085 1 98.62 20 ALA B N 1
ATOM 939 C CA . ALA B 1 20 ? 5.426 -19.547 -1.114 1 98.62 20 ALA B CA 1
ATOM 940 C C . ALA B 1 20 ? 4.812 -19.344 -2.496 1 98.62 20 ALA B C 1
ATOM 942 O O . ALA B 1 20 ? 5.523 -19.062 -3.463 1 98.62 20 ALA B O 1
ATOM 943 N N . ALA B 1 21 ? 3.549 -19.453 -2.561 1 98.56 21 ALA B N 1
ATOM 944 C CA . ALA B 1 21 ? 2.85 -19.297 -3.832 1 98.56 21 ALA B CA 1
ATOM 945 C C . ALA B 1 21 ? 2.971 -17.875 -4.359 1 98.56 21 ALA B C 1
ATOM 947 O O . ALA B 1 21 ? 3.17 -17.656 -5.559 1 98.56 21 ALA B O 1
ATOM 948 N N . LEU B 1 22 ? 2.797 -16.906 -3.516 1 98.75 22 LEU B N 1
ATOM 949 C CA . LEU B 1 22 ? 2.902 -15.508 -3.922 1 98.75 22 LEU B CA 1
ATOM 950 C C . LEU B 1 22 ? 4.305 -15.195 -4.426 1 98.75 22 LEU B C 1
ATOM 952 O O . LEU B 1 22 ? 4.469 -14.562 -5.473 1 98.75 22 LEU B O 1
ATOM 956 N N . LEU B 1 23 ? 5.262 -15.672 -3.703 1 98.5 23 LEU B N 1
ATOM 957 C CA . LEU B 1 23 ? 6.648 -15.391 -4.062 1 98.5 23 LEU B CA 1
ATOM 958 C C . LEU B 1 23 ? 6.996 -16 -5.414 1 98.5 23 LEU B C 1
ATOM 960 O O . LEU B 1 23 ? 7.77 -15.43 -6.184 1 98.5 23 LEU B O 1
ATOM 964 N N . GLU B 1 24 ? 6.414 -17.109 -5.68 1 97.62 24 GLU B N 1
ATOM 965 C CA . GLU B 1 24 ? 6.645 -17.781 -6.957 1 97.62 24 GLU B CA 1
ATOM 966 C C . GLU B 1 24 ? 6.051 -16.969 -8.109 1 97.62 24 GLU B C 1
ATOM 968 O O . GLU B 1 24 ? 6.555 -17.031 -9.234 1 97.62 24 GLU B O 1
ATOM 973 N N . THR B 1 25 ? 5.062 -16.234 -7.879 1 98.25 25 THR B N 1
ATOM 974 C CA . THR B 1 25 ? 4.301 -15.547 -8.914 1 98.25 25 THR B CA 1
ATOM 975 C C . THR B 1 25 ? 4.953 -14.219 -9.266 1 98.25 25 THR B C 1
ATOM 977 O O . THR B 1 25 ? 4.844 -13.75 -10.406 1 98.25 25 THR B O 1
ATOM 980 N N . ILE B 1 26 ? 5.688 -13.594 -8.398 1 98.44 26 ILE B N 1
ATOM 981 C CA . ILE B 1 26 ? 6.129 -12.203 -8.477 1 98.44 26 ILE B CA 1
ATOM 982 C C . ILE B 1 26 ? 7.008 -12.008 -9.703 1 98.44 26 ILE B C 1
ATOM 984 O O . ILE B 1 26 ? 6.762 -11.117 -10.516 1 98.44 26 ILE B O 1
ATOM 988 N N . PRO B 1 27 ? 8.047 -12.914 -9.953 1 98.31 27 PRO B N 1
ATOM 989 C CA . PRO B 1 27 ? 8.883 -12.672 -11.133 1 98.31 27 PRO B CA 1
ATOM 990 C C . PRO B 1 27 ? 8.086 -12.75 -12.438 1 98.31 27 PRO B C 1
ATOM 992 O O . PRO B 1 27 ? 8.414 -12.055 -13.406 1 98.31 27 PRO B O 1
ATOM 995 N N . LEU B 1 28 ? 7.074 -13.555 -12.5 1 98.56 28 LEU B N 1
ATOM 996 C CA . LEU B 1 28 ? 6.238 -13.672 -13.688 1 98.56 28 LEU B CA 1
ATOM 997 C C . LEU B 1 28 ? 5.457 -12.383 -13.93 1 98.56 28 LEU B C 1
ATOM 999 O O . LEU B 1 28 ? 5.324 -11.93 -15.07 1 98.56 28 LEU B O 1
ATOM 1003 N N . VAL B 1 29 ? 4.91 -11.773 -12.875 1 98.75 29 VAL B N 1
ATOM 1004 C CA . VAL B 1 29 ? 4.152 -10.531 -12.969 1 98.75 29 VAL B CA 1
ATOM 1005 C C . VAL B 1 29 ? 5.078 -9.391 -13.391 1 98.75 29 VAL B C 1
ATOM 1007 O O . VAL B 1 29 ? 4.68 -8.508 -14.141 1 98.75 29 VAL B O 1
ATOM 1010 N N . HIS B 1 30 ? 6.312 -9.422 -12.883 1 98.62 30 HIS B N 1
ATOM 1011 C CA . HIS B 1 30 ? 7.281 -8.391 -13.234 1 98.62 30 HIS B CA 1
ATOM 1012 C C . HIS B 1 30 ? 7.512 -8.344 -14.742 1 98.62 30 HIS B C 1
ATOM 1014 O O . HIS B 1 30 ? 7.836 -7.289 -15.289 1 98.62 30 HIS B O 1
ATOM 1020 N N . ASP B 1 31 ? 7.281 -9.438 -15.406 1 98.12 31 ASP B N 1
ATOM 1021 C CA . ASP B 1 31 ? 7.539 -9.516 -16.844 1 98.12 31 ASP B CA 1
ATOM 1022 C C . ASP B 1 31 ? 6.32 -9.055 -17.641 1 98.12 31 ASP B C 1
ATOM 1024 O O . ASP B 1 31 ? 6.391 -8.922 -18.859 1 98.12 31 ASP B O 1
ATOM 1028 N N . GLU B 1 32 ? 5.258 -8.805 -16.969 1 98.5 32 GLU B N 1
ATOM 1029 C CA . GLU B 1 32 ? 4.051 -8.359 -17.656 1 98.5 32 GLU B CA 1
ATOM 1030 C C . GLU B 1 32 ? 4.227 -6.945 -18.219 1 98.5 32 GLU B C 1
ATOM 1032 O O . GLU B 1 32 ? 4.781 -6.074 -17.547 1 98.5 32 GLU B O 1
ATOM 1037 N N . PRO B 1 33 ? 3.717 -6.734 -19.438 1 97.75 33 PRO B N 1
ATOM 1038 C CA . PRO B 1 33 ? 3.779 -5.375 -19.984 1 97.75 33 PRO B CA 1
ATOM 1039 C C . PRO B 1 33 ? 3.07 -4.355 -19.094 1 97.75 33 PRO B C 1
ATOM 1041 O O . PRO B 1 33 ? 1.958 -4.605 -18.625 1 97.75 33 PRO B O 1
ATOM 1044 N N . GLY B 1 34 ? 3.787 -3.256 -18.844 1 98.12 34 GLY B N 1
ATOM 1045 C CA . GLY B 1 34 ? 3.184 -2.154 -18.125 1 98.12 34 GLY B CA 1
ATOM 1046 C C . GLY B 1 34 ? 3.357 -2.27 -16.609 1 98.12 34 GLY B C 1
ATOM 1047 O O . GLY B 1 34 ? 2.938 -1.384 -15.867 1 98.12 34 GLY B O 1
ATOM 1048 N N . CYS B 1 35 ? 3.914 -3.354 -16.141 1 98.5 35 CYS B N 1
ATOM 1049 C CA . CYS B 1 35 ? 4.195 -3.463 -14.719 1 98.5 35 CYS B CA 1
ATOM 1050 C C . CYS B 1 35 ? 5.34 -2.539 -14.32 1 98.5 35 CYS B C 1
ATOM 1052 O O . CYS B 1 35 ? 6.492 -2.779 -14.672 1 98.5 35 CYS B O 1
ATOM 1054 N N . ASN B 1 36 ? 5.117 -1.549 -13.594 1 98.31 36 ASN B N 1
ATOM 1055 C CA . ASN B 1 36 ? 6.148 -0.649 -13.086 1 98.31 36 ASN B CA 1
ATOM 1056 C C . ASN B 1 36 ? 6.688 -1.117 -11.734 1 98.31 36 ASN B C 1
ATOM 1058 O O . ASN B 1 36 ? 7.871 -0.944 -11.445 1 98.31 36 ASN B O 1
ATOM 1062 N N . LEU B 1 37 ? 5.766 -1.583 -10.977 1 98.5 37 LEU B N 1
ATOM 1063 C CA . LEU B 1 37 ? 6.047 -2.023 -9.609 1 98.5 37 LEU B CA 1
ATOM 1064 C C . LEU B 1 37 ? 5.07 -3.113 -9.18 1 98.5 37 LEU B C 1
ATOM 1066 O O . LEU B 1 37 ? 3.873 -3.025 -9.461 1 98.5 37 LEU B O 1
ATOM 1070 N N . TYR B 1 38 ? 5.512 -4.102 -8.539 1 98.75 38 TYR B N 1
ATOM 1071 C CA . TYR B 1 38 ? 4.754 -5.199 -7.953 1 98.75 38 TYR B CA 1
ATOM 1072 C C . TYR B 1 38 ? 5.504 -5.809 -6.773 1 98.75 38 TYR B C 1
ATOM 1074 O O . TYR B 1 38 ? 6.344 -6.691 -6.953 1 98.75 38 TYR B O 1
ATOM 1082 N N . THR B 1 39 ? 5.168 -5.348 -5.578 1 98.69 39 THR B N 1
ATOM 1083 C CA . THR B 1 39 ? 5.93 -5.699 -4.383 1 98.69 39 THR B CA 1
ATOM 1084 C C . THR B 1 39 ? 5.055 -6.465 -3.393 1 98.69 39 THR B C 1
ATOM 1086 O O . THR B 1 39 ? 3.842 -6.254 -3.334 1 98.69 39 THR B O 1
ATOM 1089 N N . LEU B 1 40 ? 5.672 -7.348 -2.629 1 98.88 40 LEU B N 1
ATOM 1090 C CA . LEU B 1 40 ? 5 -8.148 -1.612 1 98.88 40 LEU B CA 1
ATOM 1091 C C . LEU B 1 40 ? 5.523 -7.812 -0.22 1 98.88 40 LEU B C 1
ATOM 1093 O O . LEU B 1 40 ? 6.734 -7.668 -0.027 1 98.88 40 LEU B O 1
ATOM 1097 N N . HIS B 1 41 ? 4.609 -7.707 0.723 1 98.88 41 HIS B N 1
ATOM 1098 C CA . HIS B 1 41 ? 4.906 -7.473 2.131 1 98.88 41 HIS B CA 1
ATOM 1099 C C . HIS B 1 41 ? 4.082 -8.391 3.029 1 98.88 41 HIS B C 1
ATOM 1101 O O . HIS B 1 41 ? 3.061 -8.93 2.6 1 98.88 41 HIS B O 1
ATOM 1107 N N . GLU B 1 42 ? 4.594 -8.57 4.172 1 98.75 42 GLU B N 1
ATOM 1108 C CA . GLU B 1 42 ? 3.904 -9.422 5.137 1 98.75 42 GLU B CA 1
ATOM 1109 C C . GLU B 1 42 ? 3.572 -8.656 6.414 1 98.75 42 GLU B C 1
ATOM 1111 O O . GLU B 1 42 ? 4.461 -8.094 7.055 1 98.75 42 GLU B O 1
ATOM 1116 N N . ALA B 1 43 ? 2.301 -8.562 6.734 1 98.75 43 ALA B N 1
ATOM 1117 C CA . ALA B 1 43 ? 1.785 -8 7.98 1 98.75 43 ALA B CA 1
ATOM 1118 C C . ALA B 1 43 ? 1.355 -9.102 8.945 1 98.75 43 ALA B C 1
ATOM 1120 O O . ALA B 1 43 ? 1.546 -10.289 8.664 1 98.75 43 ALA B O 1
ATOM 1121 N N . GLN B 1 44 ? 0.884 -8.688 10.062 1 97.56 44 GLN B N 1
ATOM 1122 C CA . GLN B 1 44 ? 0.551 -9.648 11.109 1 97.56 44 GLN B CA 1
ATOM 1123 C C . GLN B 1 44 ? -0.472 -10.672 10.609 1 97.56 44 GLN B C 1
ATOM 1125 O O . GLN B 1 44 ? -0.298 -11.875 10.805 1 97.56 44 GLN B O 1
ATOM 1130 N N . ASP B 1 45 ? -1.478 -10.281 9.922 1 97.75 45 ASP B N 1
A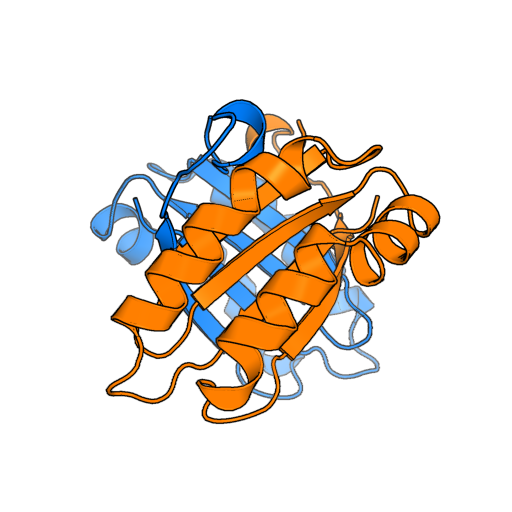TOM 1131 C CA . ASP B 1 45 ? -2.576 -11.195 9.625 1 97.75 45 ASP B CA 1
ATOM 1132 C C . ASP B 1 45 ? -2.85 -11.25 8.117 1 97.75 45 ASP B C 1
ATOM 1134 O O . ASP B 1 45 ? -3.824 -11.867 7.684 1 97.75 45 ASP B O 1
ATOM 1138 N N . ARG B 1 46 ? -1.975 -10.586 7.332 1 98.88 46 ARG B N 1
ATOM 1139 C CA . ARG B 1 46 ? -2.254 -10.523 5.902 1 98.88 46 ARG B CA 1
ATOM 1140 C C . ARG B 1 46 ? -0.977 -10.289 5.102 1 98.88 46 ARG B C 1
ATOM 1142 O O . ARG B 1 46 ? 0.051 -9.906 5.664 1 98.88 46 ARG B O 1
ATOM 1149 N N . PHE B 1 47 ? -1.048 -10.594 3.85 1 98.94 47 PHE B N 1
ATOM 1150 C CA . PHE B 1 47 ? -0.049 -10.148 2.883 1 98.94 47 PHE B CA 1
ATOM 1151 C C . PHE B 1 47 ? -0.512 -8.891 2.166 1 98.94 47 PHE B C 1
ATOM 1153 O O . PHE B 1 47 ? -1.71 -8.688 1.954 1 98.94 47 PHE B O 1
ATOM 1160 N N . VAL B 1 48 ? 0.419 -8.094 1.851 1 98.94 48 VAL B N 1
ATOM 1161 C CA . VAL B 1 48 ? 0.143 -6.793 1.257 1 98.94 48 VAL B CA 1
ATOM 1162 C C . VAL B 1 48 ? 0.911 -6.652 -0.056 1 98.94 48 VAL B C 1
ATOM 1164 O O . VAL B 1 48 ? 2.139 -6.758 -0.079 1 98.94 48 VAL B O 1
ATOM 1167 N N . PHE B 1 49 ? 0.191 -6.402 -1.105 1 98.94 49 PHE B N 1
ATOM 1168 C CA . PHE B 1 49 ? 0.809 -5.992 -2.359 1 98.94 49 PHE B CA 1
ATOM 1169 C C . PHE B 1 49 ? 0.73 -4.477 -2.531 1 98.94 49 PHE B C 1
ATOM 1171 O O . PHE B 1 49 ? -0.291 -3.865 -2.213 1 98.94 49 PHE B O 1
ATOM 1178 N N . VAL B 1 50 ? 1.747 -3.902 -2.996 1 98.94 50 VAL B N 1
ATOM 1179 C CA . VAL B 1 50 ? 1.771 -2.555 -3.551 1 98.94 50 VAL B CA 1
ATOM 1180 C C . VAL B 1 50 ? 2.225 -2.604 -5.008 1 98.94 50 VAL B C 1
ATOM 1182 O O . VAL B 1 50 ? 3.316 -3.09 -5.309 1 98.94 50 VAL B O 1
ATOM 1185 N N . GLU B 1 51 ? 1.403 -2.078 -5.879 1 98.88 51 GLU B N 1
ATOM 1186 C CA . GLU B 1 51 ? 1.628 -2.213 -7.316 1 98.88 51 GLU B CA 1
ATOM 1187 C C . GLU B 1 51 ? 1.485 -0.871 -8.023 1 98.88 51 GLU B C 1
ATOM 1189 O O . GLU B 1 51 ? 0.722 -0.008 -7.586 1 98.88 51 GLU B O 1
ATOM 1194 N N . SER B 1 52 ? 2.203 -0.687 -9.055 1 98.75 52 SER B N 1
ATOM 1195 C CA . SER B 1 52 ? 2.066 0.429 -9.984 1 98.75 52 SER B CA 1
ATOM 1196 C C . SER B 1 52 ? 2.055 -0.056 -11.43 1 98.75 52 SER B C 1
ATOM 1198 O O . SER B 1 52 ? 2.879 -0.887 -11.82 1 98.75 52 SER B O 1
ATOM 1200 N N . TRP B 1 53 ? 1.122 0.469 -12.18 1 98.62 53 TRP B N 1
ATOM 1201 C CA . TRP B 1 53 ? 0.909 0.038 -13.562 1 98.62 53 TRP B CA 1
ATOM 1202 C C . TRP B 1 53 ? 0.923 1.229 -14.516 1 98.62 53 TRP B C 1
ATOM 1204 O O . TRP B 1 53 ? 0.498 2.328 -14.148 1 98.62 53 TRP B O 1
ATOM 1214 N N . ALA B 1 54 ? 1.332 0.951 -15.68 1 98.12 54 ALA B N 1
ATOM 1215 C CA . ALA B 1 54 ? 1.561 2.006 -16.656 1 98.12 54 ALA B CA 1
ATOM 1216 C C . ALA B 1 54 ? 0.245 2.646 -17.094 1 98.12 54 ALA B C 1
ATOM 1218 O O . ALA B 1 54 ? 0.227 3.787 -17.562 1 98.12 54 ALA B O 1
ATOM 1219 N N . SER B 1 55 ? -0.847 1.857 -17.047 1 98.12 55 SER B N 1
ATOM 1220 C CA . SER B 1 55 ? -2.162 2.33 -17.469 1 98.12 55 SER B CA 1
ATOM 1221 C C . SER B 1 55 ? -3.273 1.468 -16.891 1 98.12 55 SER B C 1
ATOM 1223 O O . SER B 1 55 ? -3.012 0.389 -16.359 1 98.12 55 SER B O 1
ATOM 1225 N N . GLY B 1 56 ? -4.449 2.047 -16.922 1 98.06 56 GLY B N 1
ATOM 1226 C CA . GLY B 1 56 ? -5.602 1.239 -16.547 1 98.06 56 GLY B CA 1
ATOM 1227 C C . GLY B 1 56 ? -5.73 -0.023 -17.391 1 98.06 56 GLY B C 1
ATOM 1228 O O . GLY B 1 56 ? -6.129 -1.072 -16.875 1 98.06 56 GLY B O 1
ATOM 1229 N N . GLU B 1 57 ? -5.422 0.074 -18.703 1 98.38 57 GLU B N 1
ATOM 1230 C CA . GLU B 1 57 ? -5.461 -1.082 -19.594 1 98.38 57 GLU B CA 1
ATOM 1231 C C . GLU B 1 57 ? -4.465 -2.15 -19.156 1 98.38 57 GLU B C 1
ATOM 1233 O O . GLU B 1 57 ? -4.793 -3.338 -19.125 1 98.38 57 GLU B O 1
ATOM 1238 N N . ALA B 1 58 ? -3.262 -1.694 -18.828 1 98.56 58 ALA B N 1
ATOM 1239 C CA . ALA B 1 58 ? -2.248 -2.633 -18.344 1 98.56 58 ALA B CA 1
ATOM 1240 C C . ALA B 1 58 ? -2.711 -3.34 -17.078 1 98.56 58 ALA B C 1
ATOM 1242 O O . ALA B 1 58 ? -2.521 -4.551 -16.938 1 98.56 58 ALA B O 1
ATOM 1243 N N . LEU B 1 59 ? -3.291 -2.584 -16.172 1 98.69 59 LEU B N 1
ATOM 1244 C CA . LEU B 1 59 ? -3.816 -3.158 -14.938 1 98.69 59 LEU B CA 1
ATOM 1245 C C . LEU B 1 59 ? -4.914 -4.176 -15.234 1 98.69 59 LEU B C 1
ATOM 1247 O O . LEU B 1 59 ? -4.938 -5.258 -14.641 1 98.69 59 LEU B O 1
ATOM 1251 N N . ALA B 1 60 ? -5.816 -3.822 -16.141 1 98.19 60 ALA B N 1
ATOM 1252 C CA . ALA B 1 60 ? -6.887 -4.742 -16.516 1 98.19 60 ALA B CA 1
ATOM 1253 C C . ALA B 1 60 ? -6.324 -6.031 -17.109 1 98.19 60 ALA B C 1
ATOM 1255 O O . ALA B 1 60 ? -6.805 -7.125 -16.797 1 98.19 60 ALA B O 1
ATOM 1256 N N . GLU B 1 61 ? -5.328 -5.977 -17.969 1 98.25 61 GLU B N 1
ATOM 1257 C CA . GLU B 1 61 ? -4.672 -7.145 -18.531 1 98.25 61 GLU B CA 1
ATOM 1258 C C . GLU B 1 61 ? -4.012 -7.992 -17.453 1 98.25 61 GLU B C 1
ATOM 1260 O O . GLU B 1 61 ? -4.07 -9.227 -17.5 1 98.25 61 GLU B O 1
ATOM 1265 N N . HIS B 1 62 ? -3.391 -7.328 -16.516 1 98.5 62 HIS B N 1
ATOM 1266 C CA . HIS B 1 62 ? -2.783 -8.023 -15.383 1 98.5 62 HIS B CA 1
ATOM 1267 C C . HIS B 1 62 ? -3.809 -8.883 -14.648 1 98.5 62 HIS B C 1
ATOM 1269 O O . HIS B 1 62 ? -3.533 -10.039 -14.312 1 98.5 62 HIS B O 1
ATOM 1275 N N . GLY B 1 63 ? -5 -8.328 -14.391 1 97.88 63 GLY B N 1
ATOM 1276 C CA . GLY B 1 63 ? -6.035 -9.023 -13.648 1 97.88 63 GLY B CA 1
ATOM 1277 C C . GLY B 1 63 ? -6.484 -10.312 -14.312 1 97.88 63 GLY B C 1
ATOM 1278 O O . GLY B 1 63 ? -7.043 -11.195 -13.656 1 97.88 63 GLY B O 1
ATOM 1279 N N . LYS B 1 64 ? -6.148 -10.477 -15.602 1 97.06 64 LYS B N 1
ATOM 1280 C CA . LYS B 1 64 ? -6.578 -11.648 -16.359 1 97.06 64 LYS B CA 1
ATOM 1281 C C . LYS B 1 64 ? -5.383 -12.469 -16.812 1 97.06 64 LYS B C 1
ATOM 1283 O O . LYS B 1 64 ? -5.547 -13.477 -17.516 1 97.06 64 LYS B O 1
ATOM 1288 N N . ALA B 1 65 ? -4.277 -12.078 -16.484 1 97.94 65 ALA B N 1
ATOM 1289 C CA . ALA B 1 65 ? -3.061 -12.711 -16.984 1 97.94 65 ALA B CA 1
ATOM 1290 C C . ALA B 1 65 ? -2.916 -14.125 -16.422 1 97.94 65 ALA B C 1
ATOM 1292 O O . ALA B 1 65 ? -3.395 -14.422 -15.328 1 97.94 65 ALA B O 1
ATOM 1293 N N . PRO B 1 66 ? -2.225 -15.047 -17.109 1 97.31 66 PRO B N 1
ATOM 1294 C CA . PRO B 1 66 ? -2.078 -16.438 -16.688 1 97.31 66 PRO B CA 1
ATOM 1295 C C . PRO B 1 66 ? -1.439 -16.578 -15.305 1 97.31 66 PRO B C 1
ATOM 1297 O O . PRO B 1 66 ? -1.853 -17.422 -14.508 1 97.31 66 PRO B O 1
ATOM 1300 N N . ALA B 1 67 ? -0.463 -15.758 -15.031 1 97.25 67 ALA B N 1
ATOM 1301 C CA . ALA B 1 67 ? 0.226 -15.844 -13.742 1 97.25 67 ALA B CA 1
ATOM 1302 C C . ALA B 1 67 ? -0.725 -15.531 -12.594 1 97.25 67 ALA B C 1
ATOM 1304 O O . ALA B 1 67 ? -0.708 -16.219 -11.562 1 97.25 67 ALA B O 1
ATOM 1305 N N . VAL B 1 68 ? -1.52 -14.5 -12.727 1 97.12 68 VAL B N 1
ATOM 1306 C CA . VAL B 1 68 ? -2.461 -14.078 -11.695 1 97.12 68 VAL B CA 1
ATOM 1307 C C . VAL B 1 68 ? -3.57 -15.117 -11.555 1 97.12 68 VAL B C 1
ATOM 1309 O O . VAL B 1 68 ? -3.936 -15.492 -10.438 1 97.12 68 VAL B O 1
ATOM 1312 N N . THR B 1 69 ? -4.039 -15.609 -12.656 1 97.25 69 THR B N 1
ATOM 1313 C CA . THR B 1 69 ? -5.059 -16.656 -12.633 1 97.25 69 THR B CA 1
ATOM 1314 C C . THR B 1 69 ? -4.547 -17.891 -11.906 1 97.25 69 THR B C 1
ATOM 1316 O O . THR B 1 69 ? -5.242 -18.453 -11.047 1 97.25 69 THR B O 1
ATOM 1319 N N . ALA B 1 70 ? -3.398 -18.344 -12.219 1 97.62 70 ALA B N 1
ATOM 1320 C CA . ALA B 1 70 ? -2.793 -19.5 -11.57 1 97.62 70 ALA B CA 1
ATOM 1321 C C . ALA B 1 70 ? -2.596 -19.25 -10.078 1 97.62 70 ALA B C 1
ATOM 1323 O O . ALA B 1 70 ? -2.84 -20.141 -9.258 1 97.62 70 ALA B O 1
ATOM 1324 N N . MET B 1 71 ? -2.096 -18.062 -9.758 1 97.94 71 MET B N 1
ATOM 1325 C CA . MET B 1 71 ? -1.872 -17.703 -8.359 1 97.94 71 MET B CA 1
ATOM 1326 C C . MET B 1 71 ? -3.166 -17.797 -7.559 1 97.94 71 MET B C 1
ATOM 1328 O O . MET B 1 71 ? -3.197 -18.422 -6.5 1 97.94 71 MET B O 1
ATOM 1332 N N . PHE B 1 72 ? -4.238 -17.188 -8.047 1 97.56 72 PHE B N 1
ATOM 1333 C CA . PHE B 1 72 ? -5.496 -17.172 -7.309 1 97.56 72 PHE B CA 1
ATOM 1334 C C . PHE B 1 72 ? -6.117 -18.562 -7.285 1 97.56 72 PHE B C 1
ATOM 1336 O O . PHE B 1 72 ? -6.832 -18.906 -6.344 1 97.56 72 PHE B O 1
ATOM 1343 N N . GLY B 1 73 ? -5.863 -19.391 -8.312 1 97.62 73 GLY B N 1
ATOM 1344 C CA . GLY B 1 73 ? -6.23 -20.797 -8.242 1 97.62 73 GLY B CA 1
ATOM 1345 C C . GLY B 1 73 ? -5.574 -21.531 -7.086 1 97.62 73 GLY B C 1
ATOM 1346 O O . GLY B 1 73 ? -6.207 -22.359 -6.434 1 97.62 73 GLY B O 1
ATOM 1347 N N . LYS B 1 74 ? -4.395 -21.219 -6.809 1 97.94 74 LYS B N 1
ATOM 1348 C CA . LYS B 1 74 ? -3.629 -21.875 -5.754 1 97.94 74 LYS B CA 1
ATOM 1349 C C . LYS B 1 74 ? -3.973 -21.281 -4.387 1 97.94 74 LYS B C 1
ATOM 1351 O O . LYS B 1 74 ? -4.172 -22.031 -3.422 1 97.94 74 LYS B O 1
ATOM 1356 N N . VAL B 1 75 ? -4.055 -19.969 -4.301 1 98.56 75 VAL B N 1
ATOM 1357 C CA . VAL B 1 75 ? -4.09 -19.328 -2.986 1 98.56 75 VAL B CA 1
ATOM 1358 C C . VAL B 1 75 ? -5.539 -19.094 -2.564 1 98.56 75 VAL B C 1
ATOM 1360 O O . VAL B 1 75 ? -5.836 -18.984 -1.372 1 98.56 75 VAL B O 1
ATOM 1363 N N . GLY B 1 76 ? -6.414 -18.969 -3.498 1 98.38 76 GLY B N 1
ATOM 1364 C CA . GLY B 1 76 ? -7.809 -18.688 -3.213 1 98.38 76 GLY B CA 1
ATOM 1365 C C . GLY B 1 76 ? -8.383 -19.531 -2.1 1 98.38 76 GLY B C 1
ATOM 1366 O O . GLY B 1 76 ? -8.898 -19.016 -1.108 1 98.38 76 GLY B O 1
ATOM 1367 N N . PRO B 1 77 ? -8.273 -20.891 -2.213 1 98.56 77 PRO B N 1
ATOM 1368 C CA . PRO B 1 77 ? -8.836 -21.781 -1.2 1 98.56 77 PRO B CA 1
ATOM 1369 C C . PRO B 1 77 ? -8.125 -21.672 0.145 1 98.56 77 PRO B C 1
ATOM 1371 O O . PRO B 1 77 ? -8.602 -22.203 1.147 1 98.56 77 PRO B O 1
ATOM 1374 N N . LEU B 1 78 ? -7.031 -21.016 0.182 1 98.81 78 LEU B N 1
ATOM 1375 C CA . LEU B 1 78 ? -6.219 -20.953 1.393 1 98.81 78 LEU B CA 1
ATOM 1376 C C . LEU B 1 78 ? -6.496 -19.656 2.154 1 98.81 78 LEU B C 1
ATOM 1378 O O . LEU B 1 78 ? -5.941 -19.438 3.234 1 98.81 78 LEU B O 1
ATOM 1382 N N . LEU B 1 79 ? -7.281 -18.797 1.615 1 98.81 79 LEU B N 1
ATOM 1383 C CA . LEU B 1 79 ? -7.59 -17.516 2.232 1 98.81 79 LEU B CA 1
ATOM 1384 C C . LEU B 1 79 ? -8.805 -17.625 3.148 1 98.81 79 LEU B C 1
ATOM 1386 O O . LEU B 1 79 ? -9.711 -18.422 2.887 1 98.81 79 LEU B O 1
ATOM 1390 N N . SER B 1 80 ? -8.812 -16.859 4.16 1 98.81 80 SER B N 1
ATOM 1391 C CA . SER B 1 80 ? -9.891 -16.891 5.141 1 98.81 80 SER B CA 1
ATOM 1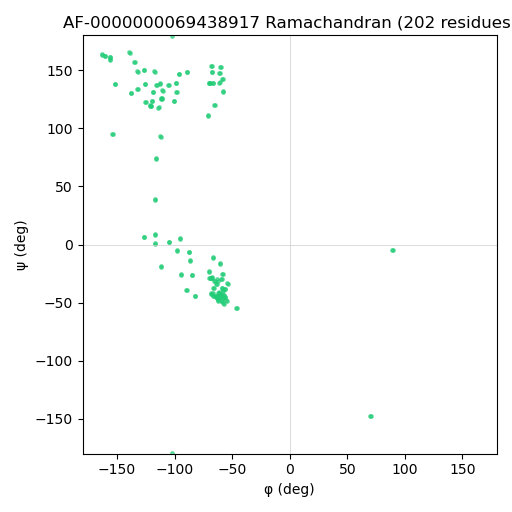392 C C . SER B 1 80 ? -11.047 -15.984 4.719 1 98.81 80 SER B C 1
ATOM 1394 O O . SER B 1 80 ? -12.141 -16.078 5.277 1 98.81 80 SER B O 1
ATOM 1396 N N . GLN B 1 81 ? -10.922 -15.133 3.795 1 98.56 81 GLN B N 1
ATOM 1397 C CA . GLN B 1 81 ? -11.875 -14.188 3.229 1 98.56 81 GLN B CA 1
ATOM 1398 C C . GLN B 1 81 ? -11.391 -13.664 1.878 1 98.56 81 GLN B C 1
ATOM 1400 O O . GLN B 1 81 ? -10.227 -13.828 1.521 1 98.56 81 GLN B O 1
ATOM 1405 N N . PRO B 1 82 ? -12.266 -13.078 1.104 1 98.31 82 PRO B N 1
ATOM 1406 C CA . PRO B 1 82 ? -11.836 -12.523 -0.183 1 98.31 82 PRO B CA 1
ATOM 1407 C C . PRO B 1 82 ? -10.781 -11.43 -0.036 1 98.31 82 PRO B C 1
ATOM 1409 O O . PRO B 1 82 ? -10.766 -10.703 0.962 1 98.31 82 PRO B O 1
ATOM 1412 N N . PRO B 1 83 ? -9.898 -11.312 -0.957 1 98.56 83 PRO B N 1
ATOM 1413 C CA . PRO B 1 83 ? -8.93 -10.211 -0.918 1 98.56 83 PRO B CA 1
ATOM 1414 C C . PRO B 1 83 ? -9.594 -8.836 -0.946 1 98.56 83 PRO B C 1
ATOM 1416 O O . PRO B 1 83 ? -10.734 -8.711 -1.401 1 98.56 83 PRO B O 1
ATOM 1419 N N . GLU B 1 84 ? -8.961 -7.93 -0.412 1 98.56 84 GLU B N 1
ATOM 1420 C CA . GLU B 1 84 ? -9.297 -6.523 -0.605 1 98.56 84 GLU B CA 1
ATOM 1421 C C . GLU B 1 84 ? -8.375 -5.863 -1.622 1 98.56 84 GLU B C 1
ATOM 1423 O O . GLU B 1 84 ? -7.148 -5.918 -1.478 1 98.56 84 GLU B O 1
ATOM 1428 N N . ILE B 1 85 ? -8.898 -5.312 -2.617 1 98.69 85 ILE B N 1
ATOM 1429 C CA . ILE B 1 85 ? -8.125 -4.652 -3.666 1 98.69 85 ILE B CA 1
ATOM 1430 C C . ILE B 1 85 ? -8.539 -3.186 -3.764 1 98.69 85 ILE B C 1
ATOM 1432 O O . ILE B 1 85 ? -9.703 -2.875 -4.016 1 98.69 85 ILE B O 1
ATOM 1436 N N . VAL B 1 86 ? -7.672 -2.32 -3.564 1 98.88 86 VAL B N 1
ATOM 1437 C CA . VAL B 1 86 ? -7.898 -0.881 -3.629 1 98.88 86 VAL B CA 1
ATOM 1438 C C . VAL B 1 86 ? -7.113 -0.285 -4.793 1 98.88 86 VAL B C 1
ATOM 1440 O O . VAL B 1 86 ? -5.883 -0.373 -4.828 1 98.88 86 VAL B O 1
ATOM 1443 N N . VAL B 1 87 ? -7.789 0.277 -5.738 1 98.88 87 VAL B N 1
ATOM 1444 C CA . VAL B 1 87 ? -7.156 0.992 -6.84 1 98.88 87 VAL B CA 1
ATOM 1445 C C . VAL B 1 87 ? -7.156 2.492 -6.551 1 98.88 87 VAL B C 1
ATOM 1447 O O . VAL B 1 87 ? -8.188 3.055 -6.164 1 98.88 87 VAL B O 1
ATOM 1450 N N . ALA B 1 88 ? -6.039 3.09 -6.723 1 98.88 88 ALA B N 1
ATOM 1451 C CA . ALA B 1 88 ? -5.879 4.508 -6.406 1 98.88 88 ALA B CA 1
ATOM 1452 C C . ALA B 1 88 ? -5.027 5.211 -7.457 1 98.88 88 ALA B C 1
ATOM 1454 O O . ALA B 1 88 ? -4.395 4.555 -8.297 1 98.88 88 ALA B O 1
ATOM 1455 N N . GLU B 1 89 ? -5.086 6.488 -7.414 1 98.38 89 GLU B N 1
ATOM 1456 C CA . GLU B 1 89 ? -4.23 7.316 -8.258 1 98.38 89 GLU B CA 1
ATOM 1457 C C . GLU B 1 89 ? -3.213 8.086 -7.422 1 98.38 89 GLU B C 1
ATOM 1459 O O . GLU B 1 89 ? -3.549 8.625 -6.363 1 98.38 89 GLU B O 1
ATOM 1464 N N . ALA B 1 90 ? -1.992 8.141 -7.938 1 98.06 90 ALA B N 1
ATOM 1465 C CA . ALA B 1 90 ? -0.924 8.82 -7.207 1 98.06 90 ALA B CA 1
ATOM 1466 C C . ALA B 1 90 ? -1.19 10.32 -7.117 1 98.06 90 ALA B C 1
ATOM 1468 O O . ALA B 1 90 ? -1.65 10.938 -8.086 1 98.06 90 ALA B O 1
ATOM 1469 N N . LEU B 1 91 ? -0.92 10.914 -5.965 1 98.06 91 LEU B N 1
ATOM 1470 C CA . LEU B 1 91 ? -0.85 12.352 -5.75 1 98.06 91 LEU B CA 1
ATOM 1471 C C . LEU B 1 91 ? 0.559 12.773 -5.344 1 98.06 91 LEU B C 1
ATOM 1473 O O . LEU B 1 91 ? 0.8 13.109 -4.18 1 98.06 91 LEU B O 1
ATOM 1477 N N . PRO B 1 92 ? 1.436 12.766 -6.277 1 96.25 92 PRO B N 1
ATOM 1478 C CA . PRO B 1 92 ? 2.832 13.039 -5.934 1 96.25 92 PRO B CA 1
ATOM 1479 C C . PRO B 1 92 ? 3.029 14.43 -5.324 1 96.25 92 PRO B C 1
ATOM 1481 O O . PRO B 1 92 ? 2.361 15.383 -5.727 1 96.25 92 PRO B O 1
ATOM 1484 N N . ALA B 1 93 ? 3.801 14.578 -4.387 1 97.56 93 ALA B N 1
ATOM 1485 C CA . ALA B 1 93 ? 4.129 15.82 -3.689 1 97.56 93 ALA B CA 1
ATOM 1486 C C . ALA B 1 93 ? 5.492 15.719 -3.01 1 97.56 93 ALA B C 1
ATOM 1488 O O . ALA B 1 93 ? 6.008 14.617 -2.795 1 97.56 93 ALA B O 1
ATOM 1489 N N . GLY B 1 94 ? 6.105 16.875 -2.715 1 98 94 GLY B N 1
ATOM 1490 C CA . GLY B 1 94 ? 7.398 16.875 -2.047 1 98 94 GLY B CA 1
ATOM 1491 C C . GLY B 1 94 ? 8.531 16.375 -2.926 1 98 94 GLY B C 1
ATOM 1492 O O . GLY B 1 94 ? 8.57 16.688 -4.121 1 98 94 GLY B O 1
ATOM 1493 N N . ASP B 1 95 ? 9.531 15.727 -2.342 1 97.75 95 ASP B N 1
ATOM 1494 C CA . ASP B 1 95 ? 10.664 15.125 -3.041 1 97.75 95 ASP B CA 1
ATOM 1495 C C . ASP B 1 95 ? 10.211 13.969 -3.932 1 97.75 95 ASP B C 1
ATOM 1497 O O . ASP B 1 95 ? 9.656 12.984 -3.445 1 97.75 95 ASP B O 1
ATOM 1501 N N . PRO B 1 96 ? 10.43 14.023 -5.203 1 95.62 96 PRO B N 1
ATOM 1502 C CA . PRO B 1 96 ? 9.961 12.969 -6.098 1 95.62 96 PRO B CA 1
ATOM 1503 C C . PRO B 1 96 ? 10.539 11.594 -5.742 1 95.62 96 PRO B C 1
ATOM 1505 O O . PRO B 1 96 ? 9.883 10.57 -5.969 1 95.62 96 PRO B O 1
ATOM 1508 N N . ALA B 1 97 ? 11.703 11.555 -5.191 1 95.69 97 ALA B N 1
ATOM 1509 C CA . ALA B 1 97 ? 12.328 10.289 -4.828 1 95.69 97 ALA B CA 1
ATOM 1510 C C . ALA B 1 97 ? 11.609 9.633 -3.652 1 95.69 97 ALA B C 1
ATOM 1512 O O . ALA B 1 97 ? 11.711 8.422 -3.453 1 95.69 97 ALA B O 1
ATOM 1513 N N . LYS B 1 98 ? 10.898 10.445 -2.861 1 97.75 98 LYS B N 1
ATOM 1514 C CA . LYS B 1 98 ? 10.242 9.93 -1.664 1 97.75 98 LYS B CA 1
ATOM 1515 C C . LYS B 1 98 ? 8.719 9.961 -1.816 1 97.75 98 LYS B C 1
ATOM 1517 O O . LYS B 1 98 ? 8.008 9.266 -1.091 1 97.75 98 LYS B O 1
ATOM 1522 N N . GLY B 1 99 ? 8.266 10.773 -2.773 1 97.88 99 GLY B N 1
ATOM 1523 C CA . GLY B 1 99 ? 6.836 11.039 -2.863 1 97.88 99 GLY B CA 1
ATOM 1524 C C . GLY B 1 99 ? 6.164 10.312 -4.012 1 97.88 99 GLY B C 1
ATOM 1525 O O . GLY B 1 99 ? 4.961 10.477 -4.234 1 97.88 99 GLY B O 1
ATOM 1526 N N . ASP B 1 100 ? 6.945 9.492 -4.758 1 96 100 ASP B N 1
ATOM 1527 C CA . ASP B 1 100 ? 6.438 8.758 -5.914 1 96 100 ASP B CA 1
ATOM 1528 C C . ASP B 1 100 ? 6.98 7.332 -5.941 1 96 100 ASP B C 1
ATOM 1530 O O . ASP B 1 100 ? 8.188 7.117 -5.809 1 96 100 ASP B O 1
ATOM 1534 N N . LEU B 1 101 ? 6.117 6.348 -6.102 1 96.56 101 LEU B N 1
ATOM 1535 C CA . LEU B 1 101 ? 6.516 4.945 -6.094 1 96.56 101 LEU B CA 1
ATOM 1536 C C . LEU B 1 101 ? 7.418 4.629 -7.281 1 96.56 101 LEU B C 1
ATOM 1538 O O . LEU B 1 101 ? 8.203 3.684 -7.234 1 96.56 101 LEU B O 1
ATOM 1542 N N . VAL B 1 102 ? 7.242 5.301 -8.398 1 90.19 102 VA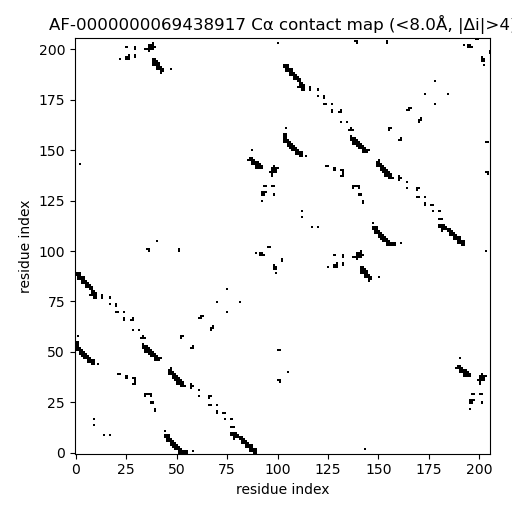L B N 1
ATOM 1543 C CA . VAL B 1 102 ? 7.938 4.949 -9.625 1 90.19 102 VAL B CA 1
ATOM 1544 C C . VAL B 1 102 ? 8.852 6.098 -10.055 1 90.19 102 VAL B C 1
ATOM 1546 O O . VAL B 1 102 ? 9.148 6.254 -11.242 1 90.19 102 VAL B O 1
ATOM 1549 N N . HIS B 1 103 ? 9.484 6.746 -9.148 1 76.25 103 HIS B N 1
ATOM 1550 C CA . HIS B 1 103 ? 10.367 7.855 -9.484 1 76.25 103 HIS B CA 1
ATOM 1551 C C . HIS B 1 103 ? 11.625 7.367 -10.195 1 76.25 103 HIS B C 1
ATOM 1553 O O . HIS B 1 103 ? 12.008 6.203 -10.055 1 76.25 103 HIS B O 1
#

Solvent-accessible surface area (backbone atoms only — not comparable to full-atom values): 10637 Å² total; per-residue (Å²): 91,40,30,36,43,34,39,40,31,44,26,89,92,33,44,67,62,44,49,53,50,53,59,65,39,43,46,60,52,60,69,37,74,46,48,59,30,54,26,43,26,44,34,92,71,32,36,36,36,46,34,30,23,66,31,68,66,35,46,54,51,49,74,67,28,69,60,51,49,53,43,50,67,64,38,50,84,40,34,69,53,81,62,48,76,45,63,24,36,70,50,68,48,60,56,54,77,31,9,35,91,82,99,92,40,30,37,42,32,39,41,32,44,27,87,91,34,44,67,62,42,50,52,51,52,58,65,40,41,46,60,52,59,67,39,76,45,48,59,28,56,25,43,27,42,35,92,71,33,37,37,37,48,32,31,24,65,32,68,67,35,45,56,49,48,73,68,29,69,62,50,49,53,43,49,66,64,38,51,84,41,34,70,52,81,64,47,74,46,64,24,36,70,50,68,47,60,56,53,75,32,11,35,91,82,100

Organism: Mycobacteroides abscessus (strain ATCC 19977 / DSM 44196 / CCUG 20993 / CIP 104536 / JCM 13569 / NCTC 13031 / TMC 1543 / L948) (NCBI:txid561007)

pLDDT: mean 97.89, std 2.5, range [75.81, 98.94]

Sequence (206 aa):
MPTVVAFLYPQPDKRDEVRAALLETIPLVHDEPGCNLYTLHEAQDRFVFVESWASGEALAEHGKAPAVTAMFGKVGPLLSQPPEIVVAEALPAGDPAKGDLVHMPTVVAFLYPQPDKRDEVRAALLETIPLVHDEPGCNLYTLHEAQDRFVFVESWASGEALAEHGKAPAVTAMFGKVGPLLSQPPEIVVAEALPAGDPAKGDLVH

Nearest PDB structures (foldseek):
  2gff-assembly1_A  TM=9.034E-01  e=2.168E-08  Yersinia pestis
  4dn9-assembly1_A  TM=7.590E-01  e=2.767E-07  Chloroflexus aurantiacus J-10-fl
  7bio-assembly1_A  TM=8.139E-01  e=2.237E-05  Streptomyces bottropensis
  6fxd-assembly1_A-2  TM=8.531E-01  e=9.076E-05  Pseudomonas fluorescens
  5b0b-assembly2_B  TM=7.770E-01  e=2.358E-04  Cannabis sativa

Foldseek 3Di:
DKKKKKKFFFDPVCVVVLVVLVVVLQVVLCPQPFWLDWDWDDDDGIIIIITDGNDPVSVVCSCVDPSNVVSCVRCVVRTPDDMDMDMDDADADDDCVPRPPRD/DKKKKKKFFFDPVCVVVLVVLVVVLQVVLCPQPFWQDWDWDDDDGIIIIITDGNDPVSVVCSCVDPSNVVSCVRCVVRTPDDMDMDMDDADADDDCVPRPPRD

InterPro domains:
  IPR007138 Antibiotic biosynthesis monooxygenase domain [PF03992] (3-71)
  IPR007138 Antibiotic biosynthesis monooxygenase domain [PS51725] (2-87)
  IPR011008 Dimeric alpha-beta barrel [SSF54909] (1-94)
  IPR050744 AI-2 Signaling Cycle Isomerase LsrG [PTHR33336] (3-90)